Protein AF-A0A382MZ39-F1 (afdb_monomer_lite)

pLDDT: mean 79.37, std 15.55, range [36.78, 98.44]

Foldseek 3Di:
DAPPDADPVPRHGDDDDDDDDVVVVDDPDDDDDDPDPVPDDDDPPDDFDADPVRHGDDPVQAKFKKWFWFQDPVRDTDIWIWIQHPVGIDTDPVCVVGAAAVPDVVGTKIFTDDDPPDPPPGTDIDTHNDDFDWDKDKDKFFDFLQVQAPFKWKFWDCLLDPVCNVLVVVLPDDNHTFIFIWGAHNVQQKTWTQWTFDPPPHTDTDGDDIRMDHLVSLQVSQKDWDQAPPVDRVRIDIDRQFTWIATPVVRFIWGHGNQSSVVRRDRDPVRGIITIDIDTADLVRPDQKDKAQAQAFAPVLVVQQVVCVVVDDPPDDGDRRGDPLRHQQPPFCQVPPPDDPPDDRSCVRVPDRDGDPVNMFMFGDDRRDTHGPVRD

Structure (mmCIF, N/CA/C/O backbone):
data_AF-A0A382MZ39-F1
#
_entry.id   AF-A0A382MZ39-F1
#
loop_
_atom_site.group_PDB
_atom_site.id
_atom_site.type_symbol
_atom_site.label_atom_id
_atom_site.label_alt_id
_atom_site.label_comp_id
_atom_site.label_asym_id
_atom_site.label_entity_id
_atom_site.label_seq_id
_atom_site.pdbx_PDB_ins_code
_atom_site.Cartn_x
_atom_site.Cartn_y
_atom_site.Cartn_z
_atom_site.occupancy
_atom_site.B_iso_or_equiv
_atom_site.auth_seq_id
_atom_site.auth_comp_id
_atom_site.auth_asym_id
_atom_site.auth_atom_id
_atom_site.pdbx_PDB_model_num
ATOM 1 N N . ILE A 1 1 ? 29.684 44.247 -7.303 1.00 59.06 1 ILE A N 1
ATOM 2 C CA . ILE A 1 1 ? 28.601 43.656 -8.118 1.00 59.06 1 ILE A CA 1
ATOM 3 C C . ILE A 1 1 ? 27.632 44.777 -8.435 1.00 59.06 1 ILE A C 1
ATOM 5 O O . ILE A 1 1 ? 27.136 45.400 -7.502 1.00 59.06 1 ILE A O 1
ATOM 9 N N . ASP A 1 2 ? 27.461 45.084 -9.716 1.00 56.16 2 ASP A N 1
ATOM 10 C CA . ASP A 1 2 ? 26.574 46.147 -10.186 1.00 56.16 2 ASP A CA 1
ATOM 11 C C . ASP A 1 2 ? 25.287 45.515 -10.732 1.00 56.16 2 ASP A C 1
ATOM 13 O O . ASP A 1 2 ? 25.298 44.828 -11.750 1.00 56.16 2 ASP A O 1
ATOM 17 N N . PHE A 1 3 ? 24.181 45.710 -10.013 1.00 60.97 3 PHE A N 1
ATOM 18 C CA . PHE A 1 3 ? 22.858 45.206 -10.397 1.00 60.97 3 PHE A CA 1
ATOM 19 C C . PHE A 1 3 ? 22.095 46.169 -11.312 1.00 60.97 3 PHE A C 1
ATOM 21 O O . PHE A 1 3 ? 21.012 45.841 -11.789 1.00 60.97 3 PHE A O 1
ATOM 28 N N . THR A 1 4 ? 22.627 47.372 -11.527 1.00 68.12 4 THR A N 1
ATOM 29 C CA . THR A 1 4 ? 21.986 48.422 -12.322 1.00 68.12 4 THR A CA 1
ATOM 30 C C . THR A 1 4 ? 22.310 48.339 -13.811 1.00 68.12 4 THR A C 1
ATOM 32 O O . THR A 1 4 ? 21.554 48.892 -14.603 1.00 68.12 4 THR A O 1
ATOM 35 N N . ASN A 1 5 ? 23.353 47.599 -14.202 1.00 67.31 5 ASN A N 1
ATOM 36 C CA . ASN A 1 5 ? 23.655 47.264 -15.596 1.00 67.31 5 ASN A CA 1
ATOM 37 C C . ASN A 1 5 ? 23.988 45.765 -15.721 1.00 67.31 5 ASN A C 1
ATOM 39 O O . ASN A 1 5 ? 25.144 45.385 -15.530 1.00 67.31 5 ASN A O 1
ATOM 43 N N . PRO A 1 6 ? 22.998 44.896 -15.996 1.00 72.31 6 PRO A N 1
ATOM 44 C CA . PRO A 1 6 ? 23.250 43.479 -16.232 1.00 72.31 6 PRO A CA 1
ATOM 45 C C . PRO A 1 6 ? 23.987 43.254 -17.560 1.00 72.31 6 PRO A C 1
ATOM 47 O O . PRO A 1 6 ? 23.814 44.001 -18.526 1.00 72.31 6 PRO A O 1
ATOM 50 N N . ASP A 1 7 ? 24.805 42.208 -17.594 1.00 69.31 7 ASP A N 1
ATOM 51 C CA . ASP A 1 7 ? 25.518 41.738 -18.775 1.00 69.31 7 ASP A CA 1
ATOM 52 C C . ASP A 1 7 ? 24.510 41.312 -19.863 1.00 69.31 7 ASP A C 1
ATOM 54 O O . ASP A 1 7 ? 23.617 40.504 -19.587 1.00 69.31 7 ASP A O 1
ATOM 58 N N . PRO A 1 8 ? 24.609 41.847 -21.091 1.00 64.44 8 PRO A N 1
ATOM 59 C CA . PRO A 1 8 ? 23.614 41.610 -22.130 1.00 64.44 8 PRO A CA 1
ATOM 60 C C . PRO A 1 8 ? 23.645 40.196 -22.733 1.00 64.44 8 PRO A C 1
ATOM 62 O O . PRO A 1 8 ? 22.657 39.811 -23.355 1.00 64.44 8 PRO A O 1
ATOM 65 N N . GLU A 1 9 ? 24.724 39.422 -22.572 1.00 67.12 9 GLU A N 1
ATOM 66 C CA . GLU A 1 9 ? 24.800 38.037 -23.066 1.00 67.12 9 GLU A CA 1
ATOM 67 C C . GLU A 1 9 ? 24.272 37.027 -22.045 1.00 67.12 9 GLU A C 1
ATOM 69 O O . GLU A 1 9 ? 23.668 36.024 -22.422 1.00 67.12 9 GLU A O 1
ATOM 74 N N . THR A 1 10 ? 24.471 37.285 -20.751 1.00 72.38 10 THR A N 1
ATOM 75 C CA . THR A 1 10 ? 24.148 36.312 -19.688 1.00 72.38 10 THR A CA 1
ATOM 76 C C . THR A 1 10 ? 22.990 36.735 -18.785 1.00 72.38 10 THR A C 1
ATOM 78 O O . THR A 1 10 ? 22.473 35.917 -18.024 1.00 72.38 10 THR A O 1
ATOM 81 N N . GLY A 1 11 ? 22.573 38.004 -18.833 1.00 67.06 11 GLY A N 1
ATOM 82 C CA . GLY A 1 11 ? 21.539 38.574 -17.963 1.00 67.06 11 GLY A CA 1
ATOM 83 C C . GLY A 1 11 ? 21.952 38.706 -16.492 1.00 67.06 11 GLY A C 1
ATOM 84 O O . GLY A 1 11 ? 21.142 39.124 -15.662 1.00 67.06 11 GLY A O 1
ATOM 85 N N . ALA A 1 12 ? 23.194 38.356 -16.150 1.00 70.75 12 ALA A N 1
ATOM 86 C CA . ALA A 1 12 ? 23.721 38.406 -14.793 1.00 70.75 12 ALA A CA 1
ATOM 87 C C . ALA A 1 12 ? 24.293 39.799 -14.455 1.00 70.75 12 ALA A C 1
ATOM 89 O O . ALA A 1 12 ? 24.650 40.558 -15.355 1.00 70.75 12 ALA A O 1
ATOM 90 N N . PRO A 1 13 ? 24.413 40.170 -13.166 1.00 72.06 13 PRO A N 1
ATOM 91 C CA . PRO A 1 13 ? 25.074 41.410 -12.761 1.00 72.06 13 PRO A CA 1
ATOM 92 C C . PRO A 1 13 ? 26.513 41.468 -13.281 1.00 72.06 13 PRO A C 1
ATOM 94 O O . PRO A 1 13 ? 27.245 40.481 -13.175 1.00 72.06 13 PRO A O 1
ATOM 97 N N . GLN A 1 14 ? 26.945 42.625 -13.785 1.00 70.81 14 GLN A N 1
ATOM 98 C CA . GLN A 1 14 ? 28.288 42.766 -14.340 1.00 70.81 14 GLN A CA 1
ATOM 99 C C . GLN A 1 14 ? 29.348 42.490 -13.256 1.00 70.81 14 GLN A C 1
ATOM 101 O O . GLN A 1 14 ? 29.379 43.128 -12.191 1.00 70.81 14 GLN A O 1
ATOM 106 N N . LEU A 1 15 ? 30.206 41.497 -13.509 1.00 64.81 15 LEU A N 1
ATOM 107 C CA . LEU A 1 15 ? 31.281 41.102 -12.604 1.00 64.81 15 LEU A CA 1
ATOM 108 C C . LEU A 1 15 ? 32.501 41.995 -12.847 1.00 64.81 15 LEU A C 1
ATOM 110 O O . LEU A 1 15 ? 33.013 42.087 -13.959 1.00 64.81 15 LEU A O 1
ATOM 114 N N . ILE A 1 16 ? 32.978 42.648 -11.790 1.00 67.62 16 ILE A N 1
ATOM 115 C CA . ILE A 1 16 ? 34.225 43.420 -11.807 1.00 67.62 16 ILE A CA 1
ATOM 116 C C . ILE A 1 16 ? 35.344 42.557 -11.221 1.00 67.62 16 ILE A C 1
ATOM 118 O O . ILE A 1 16 ? 35.104 41.903 -10.200 1.00 67.62 16 ILE A O 1
ATOM 122 N N . PRO A 1 17 ? 36.556 42.567 -11.811 1.00 68.31 17 PRO A N 1
ATOM 123 C CA . PRO A 1 17 ? 37.702 41.874 -11.242 1.00 68.31 17 PRO A CA 1
ATOM 124 C C . PRO A 1 17 ? 37.937 42.335 -9.804 1.00 68.31 17 PRO A C 1
ATOM 126 O O . PRO A 1 17 ? 38.107 43.525 -9.538 1.00 68.31 17 PRO A O 1
ATOM 129 N N . TYR A 1 18 ? 37.922 41.383 -8.880 1.00 70.94 18 TYR A N 1
ATOM 130 C CA . TYR A 1 18 ? 38.197 41.613 -7.472 1.00 70.94 18 TYR A CA 1
ATOM 131 C C . TYR A 1 18 ? 39.559 41.011 -7.140 1.00 70.94 18 TYR A C 1
ATOM 133 O O . TYR A 1 18 ? 39.793 39.828 -7.384 1.00 70.94 18 TYR A O 1
ATOM 141 N N . THR A 1 19 ? 40.455 41.833 -6.595 1.00 76.69 19 THR A N 1
ATOM 142 C CA . THR A 1 19 ? 41.755 41.382 -6.093 1.00 76.69 19 THR A CA 1
ATOM 143 C C . THR A 1 19 ? 41.648 41.244 -4.576 1.00 76.69 19 THR A C 1
ATOM 145 O O . THR A 1 19 ? 41.519 42.272 -3.909 1.00 76.69 19 THR A O 1
ATOM 148 N N . PRO A 1 20 ? 41.688 40.019 -4.021 1.00 69.31 20 PRO A N 1
ATOM 149 C CA . PRO A 1 20 ? 41.578 39.823 -2.583 1.00 69.31 20 PRO A CA 1
ATOM 150 C C . PRO A 1 20 ? 42.774 40.431 -1.849 1.00 69.31 20 PRO A C 1
ATOM 152 O O . PRO A 1 20 ? 43.914 40.357 -2.317 1.00 69.31 20 PRO A O 1
ATOM 155 N N . THR A 1 21 ? 42.515 41.005 -0.677 1.00 76.25 21 THR A N 1
ATOM 156 C CA . THR A 1 21 ? 43.535 41.518 0.240 1.00 76.25 21 THR A CA 1
ATOM 157 C C . THR A 1 21 ? 43.527 40.728 1.547 1.00 76.25 21 THR A C 1
ATOM 159 O O . THR A 1 21 ? 42.559 40.050 1.884 1.00 76.25 21 THR A O 1
ATOM 162 N N . SER A 1 22 ? 44.611 40.809 2.322 1.00 62.16 22 SER A N 1
ATOM 163 C CA . SER A 1 22 ? 44.712 40.110 3.611 1.00 62.16 22 SER A CA 1
ATOM 164 C C . SER A 1 22 ? 43.686 40.581 4.649 1.00 62.16 22 SER A C 1
ATOM 166 O O . SER A 1 22 ? 43.412 39.857 5.602 1.00 62.16 22 SER A O 1
ATOM 168 N N . GLU A 1 23 ? 43.119 41.780 4.483 1.00 68.88 23 GLU A N 1
ATOM 169 C CA . GLU A 1 23 ? 42.064 42.308 5.360 1.00 68.88 23 GLU A CA 1
ATOM 170 C C . GLU A 1 23 ? 40.703 41.640 5.114 1.00 68.88 23 GLU A C 1
ATOM 172 O O . GLU A 1 23 ? 39.853 41.645 6.001 1.00 68.88 23 GLU A O 1
ATOM 177 N N . ASP A 1 24 ? 40.524 40.977 3.967 1.00 71.25 24 ASP A N 1
ATOM 178 C CA . ASP A 1 24 ? 39.290 40.271 3.606 1.00 71.25 24 ASP A CA 1
ATOM 179 C C . ASP A 1 24 ? 39.187 38.871 4.247 1.00 71.25 24 ASP A C 1
ATOM 181 O O . ASP A 1 24 ? 38.242 38.126 3.992 1.00 71.25 24 ASP A O 1
ATOM 185 N N . GLY A 1 25 ? 40.174 38.476 5.065 1.00 63.91 25 GLY A N 1
ATOM 186 C CA . GLY A 1 25 ? 40.245 37.145 5.681 1.00 63.91 25 GLY A CA 1
ATOM 187 C C . GLY A 1 25 ? 40.594 36.018 4.700 1.00 63.91 25 GLY A C 1
ATOM 188 O O . GLY A 1 25 ? 40.526 34.845 5.060 1.00 63.91 25 GLY A O 1
ATOM 189 N N . ILE A 1 26 ? 40.980 36.364 3.469 1.00 62.94 26 ILE A N 1
ATOM 190 C CA . ILE A 1 26 ? 41.367 35.430 2.410 1.00 62.94 26 ILE A CA 1
ATOM 191 C C . ILE A 1 26 ? 42.895 35.347 2.379 1.00 62.94 26 ILE A C 1
ATOM 193 O O . ILE A 1 26 ? 43.586 36.356 2.235 1.00 62.94 26 ILE A O 1
ATOM 197 N N . ALA A 1 27 ? 43.441 34.138 2.515 1.00 63.78 27 ALA A N 1
ATOM 198 C CA . ALA A 1 27 ? 44.879 33.920 2.414 1.00 63.78 27 ALA A CA 1
ATOM 199 C C . ALA A 1 27 ? 45.339 34.127 0.959 1.00 63.78 27 ALA A C 1
ATOM 201 O O . ALA A 1 27 ? 44.965 33.370 0.069 1.00 63.78 27 ALA A O 1
ATOM 202 N N . THR A 1 28 ? 46.146 35.162 0.714 1.00 67.56 28 THR A N 1
ATOM 203 C CA . THR A 1 28 ? 46.659 35.527 -0.624 1.00 67.56 28 THR A CA 1
ATOM 204 C C . THR A 1 28 ? 48.002 34.873 -0.969 1.00 67.56 28 THR A C 1
ATOM 206 O O . THR A 1 28 ? 48.527 35.060 -2.065 1.00 67.56 28 THR A O 1
ATOM 209 N N . THR A 1 29 ? 48.566 34.095 -0.046 1.00 63.12 29 THR A N 1
ATOM 210 C CA . THR A 1 29 ? 49.757 33.260 -0.247 1.00 63.12 29 THR A CA 1
ATOM 211 C C . THR A 1 29 ? 49.360 31.812 -0.509 1.00 63.12 29 THR A C 1
ATOM 213 O O . THR A 1 29 ? 48.421 31.324 0.117 1.00 63.12 29 THR A O 1
ATOM 216 N N . GLU A 1 30 ? 50.103 31.115 -1.373 1.00 59.16 30 GLU A N 1
ATOM 217 C CA . GLU A 1 30 ? 49.929 29.683 -1.647 1.00 59.16 30 GLU A CA 1
ATOM 218 C C . GLU A 1 30 ? 49.890 28.880 -0.334 1.00 59.16 30 GLU A C 1
ATOM 220 O O . GLU A 1 30 ? 50.861 28.851 0.425 1.00 59.16 30 GLU A O 1
ATOM 225 N N . GLN A 1 31 ? 48.739 28.270 -0.037 1.00 56.59 31 GLN A N 1
ATOM 226 C CA . GLN A 1 31 ? 48.582 27.362 1.094 1.00 56.59 31 GLN A CA 1
ATOM 227 C C . GLN A 1 31 ? 48.680 25.929 0.582 1.00 56.59 31 GLN A C 1
ATOM 229 O O . GLN A 1 31 ? 47.800 25.445 -0.127 1.00 56.59 31 GLN A O 1
ATOM 234 N N . CYS A 1 32 ? 49.759 25.242 0.945 1.00 61.09 32 CYS A N 1
ATOM 235 C CA . CYS A 1 32 ? 49.882 23.813 0.697 1.00 61.09 32 CYS A CA 1
ATOM 236 C C . CYS A 1 32 ? 48.973 23.062 1.675 1.00 61.09 32 CYS A C 1
ATOM 238 O O . CYS A 1 32 ? 49.190 23.104 2.887 1.00 61.09 32 CYS A O 1
ATOM 240 N N . PHE A 1 33 ? 47.962 22.372 1.155 1.00 60.31 33 PHE A N 1
ATOM 241 C CA . PHE A 1 33 ? 47.138 21.467 1.950 1.00 60.31 33 PHE A CA 1
ATOM 242 C C . PHE A 1 33 ? 47.942 20.218 2.317 1.00 60.31 33 PHE A C 1
ATOM 244 O O . PHE A 1 33 ? 48.697 19.688 1.499 1.00 60.31 33 PHE A O 1
ATOM 251 N N . SER A 1 34 ? 47.789 19.749 3.555 1.00 59.81 34 SER A N 1
ATOM 252 C CA . SER A 1 34 ? 48.433 18.514 3.995 1.00 59.81 34 SER A CA 1
ATOM 253 C C . SER A 1 34 ? 47.884 17.323 3.205 1.00 59.81 34 SER A C 1
ATOM 255 O O . SER A 1 34 ? 46.673 17.130 3.119 1.00 59.81 34 SER A O 1
ATOM 257 N N . LEU A 1 35 ? 48.784 16.517 2.637 1.00 54.56 35 LEU A N 1
ATOM 258 C CA . LEU A 1 35 ? 48.473 15.189 2.090 1.00 54.56 35 LEU A CA 1
ATOM 259 C C . LEU A 1 35 ? 48.725 14.083 3.129 1.00 54.56 35 LEU A C 1
ATOM 261 O O . LEU A 1 35 ? 48.670 12.897 2.797 1.00 54.56 35 LEU A O 1
ATOM 265 N N . ALA A 1 36 ? 49.065 14.449 4.370 1.00 61.47 36 ALA A N 1
ATOM 266 C CA . ALA A 1 36 ? 49.317 13.485 5.424 1.00 61.47 36 ALA A CA 1
ATOM 267 C C . ALA A 1 36 ? 48.010 12.776 5.797 1.00 61.47 36 ALA A C 1
ATOM 269 O O . ALA A 1 36 ? 46.964 13.396 5.983 1.00 61.47 36 ALA A O 1
ATOM 270 N N . ILE A 1 37 ? 48.075 11.451 5.922 1.00 54.59 37 ILE A N 1
ATOM 271 C CA . ILE A 1 37 ? 46.905 10.613 6.215 1.00 54.59 37 ILE A CA 1
ATOM 272 C C . ILE A 1 37 ? 46.243 10.959 7.560 1.00 54.59 37 ILE A C 1
ATOM 274 O O . ILE A 1 37 ? 45.056 10.713 7.743 1.00 54.59 37 ILE A O 1
ATOM 278 N N . GLU A 1 38 ? 47.011 11.529 8.487 1.00 65.31 38 GLU A N 1
ATOM 279 C CA . GLU A 1 38 ? 46.565 11.976 9.810 1.00 65.31 38 GLU A CA 1
ATOM 280 C C . GLU A 1 38 ? 45.689 13.235 9.771 1.00 65.31 38 GLU A C 1
ATOM 282 O O . GLU A 1 38 ? 44.832 13.399 10.637 1.00 65.31 38 GLU A O 1
ATOM 287 N N . ASP A 1 39 ? 45.821 14.050 8.721 1.00 54.72 39 ASP A N 1
ATOM 288 C CA . ASP A 1 39 ? 45.010 15.250 8.489 1.00 54.72 39 ASP A CA 1
ATOM 289 C C . ASP A 1 39 ? 43.816 14.978 7.551 1.00 54.72 39 ASP A C 1
ATOM 291 O O . ASP A 1 39 ? 42.978 15.852 7.313 1.00 54.72 39 ASP A O 1
ATOM 295 N N . ALA A 1 40 ? 43.714 13.757 7.012 1.00 58.22 40 ALA A N 1
ATOM 296 C CA . ALA A 1 40 ? 42.648 13.368 6.101 1.00 58.22 40 ALA A CA 1
ATOM 297 C C . ALA A 1 40 ? 41.327 13.136 6.852 1.00 58.22 40 ALA A C 1
ATOM 299 O O . ALA A 1 40 ? 41.196 12.239 7.689 1.00 58.22 40 ALA A O 1
ATOM 300 N N . GLN A 1 41 ? 40.295 13.898 6.494 1.00 46.81 41 GLN A N 1
ATOM 301 C CA . GLN A 1 41 ? 38.937 13.646 6.967 1.00 46.81 41 GLN A CA 1
ATOM 302 C C . GLN A 1 41 ? 38.317 12.481 6.186 1.00 46.81 41 GLN A C 1
ATOM 304 O O . GLN A 1 41 ? 38.207 12.511 4.961 1.00 46.81 41 GLN A O 1
ATOM 309 N N . ARG A 1 42 ? 37.884 11.435 6.899 1.00 47.72 42 ARG A N 1
ATOM 310 C CA . ARG A 1 42 ? 37.134 10.321 6.305 1.00 47.72 42 ARG A CA 1
ATOM 311 C C . ARG A 1 42 ? 35.688 10.743 6.063 1.00 47.72 42 ARG A C 1
ATOM 313 O O . ARG A 1 42 ? 34.898 10.799 7.000 1.00 47.72 42 ARG A O 1
ATOM 320 N N . SER A 1 43 ? 35.332 10.979 4.804 1.00 37.50 43 SER A N 1
ATOM 321 C CA . SER A 1 43 ? 33.932 11.023 4.379 1.00 37.50 43 SER A CA 1
ATOM 322 C C . SER A 1 43 ? 33.424 9.595 4.156 1.00 37.50 43 SER A C 1
ATOM 324 O O . SER A 1 43 ? 34.039 8.814 3.424 1.00 37.50 43 SER A O 1
ATOM 326 N N . VAL A 1 44 ? 32.319 9.226 4.808 1.00 45.38 44 VAL A N 1
ATOM 327 C CA . VAL A 1 44 ? 31.640 7.950 4.552 1.00 45.38 44 VAL A CA 1
ATOM 328 C C . VAL A 1 44 ? 30.921 8.071 3.213 1.00 45.38 44 VAL A C 1
ATOM 330 O O . VAL A 1 44 ? 29.815 8.587 3.130 1.00 45.38 44 VAL A O 1
ATOM 333 N N . HIS A 1 45 ? 31.565 7.600 2.151 1.00 36.78 45 HIS A N 1
ATOM 334 C CA . HIS A 1 45 ? 30.984 7.584 0.808 1.00 36.78 45 HIS A CA 1
ATOM 335 C C . HIS A 1 45 ? 29.963 6.433 0.644 1.00 36.78 45 HIS A C 1
ATOM 337 O O . HIS A 1 45 ? 29.078 6.526 -0.205 1.00 36.78 45 HIS A O 1
ATOM 343 N N . ARG A 1 46 ? 30.071 5.312 1.381 1.00 50.72 46 ARG A N 1
ATOM 344 C CA . ARG A 1 46 ? 29.364 4.062 1.016 1.00 50.72 46 ARG A CA 1
ATOM 345 C C . ARG A 1 46 ? 28.779 3.313 2.211 1.00 50.72 46 ARG A C 1
ATOM 347 O O . ARG A 1 46 ? 29.439 3.167 3.236 1.00 50.72 46 ARG A O 1
ATOM 354 N N . TYR A 1 47 ? 27.581 2.766 2.011 1.00 50.16 47 TYR A N 1
ATOM 355 C CA . TYR A 1 47 ? 26.953 1.767 2.875 1.00 50.16 47 TYR A CA 1
ATOM 356 C C . TYR A 1 47 ? 27.193 0.362 2.298 1.00 50.16 47 TYR A C 1
ATOM 358 O O . TYR A 1 47 ? 27.150 0.165 1.085 1.00 50.16 47 TYR A O 1
ATOM 366 N N . GLY A 1 48 ? 27.444 -0.623 3.160 1.00 57.50 48 GLY A N 1
ATOM 367 C CA . GLY A 1 48 ? 27.572 -2.036 2.798 1.00 57.50 48 GLY A CA 1
ATOM 368 C C . GLY A 1 48 ? 27.250 -2.924 3.998 1.00 57.50 48 GLY A C 1
ATOM 369 O O . GLY A 1 48 ? 27.375 -2.481 5.139 1.00 57.50 48 GLY A O 1
ATOM 370 N N . VAL A 1 49 ? 26.815 -4.162 3.753 1.00 59.84 49 VAL A N 1
ATOM 371 C CA . VAL A 1 49 ? 26.572 -5.152 4.814 1.00 59.84 49 VAL A CA 1
ATOM 372 C C . VAL A 1 49 ? 27.866 -5.924 5.071 1.00 59.84 49 VAL A C 1
ATOM 374 O O . VAL A 1 49 ? 28.498 -6.425 4.139 1.00 59.84 49 VAL A O 1
ATOM 377 N N . TYR A 1 50 ? 28.273 -6.003 6.336 1.00 70.94 50 TYR A N 1
ATOM 378 C CA . TYR A 1 50 ? 29.509 -6.651 6.769 1.00 70.94 50 TYR A CA 1
ATOM 379 C C . TYR A 1 50 ? 29.196 -7.778 7.752 1.00 70.94 50 TYR A C 1
ATOM 381 O O . TYR A 1 50 ? 28.286 -7.677 8.574 1.00 70.94 50 TYR A O 1
ATOM 389 N N . ASN A 1 51 ? 29.976 -8.849 7.674 1.00 72.56 51 ASN A N 1
ATOM 390 C CA . ASN A 1 51 ? 30.026 -9.893 8.682 1.00 72.56 51 ASN A CA 1
ATOM 391 C C . ASN A 1 51 ? 30.558 -9.329 10.008 1.00 72.56 51 ASN A C 1
ATOM 393 O O . ASN A 1 51 ? 31.274 -8.327 10.048 1.00 72.56 51 ASN A O 1
ATOM 397 N N . GLN A 1 52 ? 30.294 -10.034 11.109 1.00 70.81 52 GLN A N 1
ATOM 398 C CA . GLN A 1 52 ? 30.737 -9.631 12.451 1.00 70.81 52 GLN A CA 1
ATOM 399 C C . GLN A 1 52 ? 32.271 -9.543 12.595 1.00 70.81 52 GLN A C 1
ATOM 401 O O . GLN A 1 52 ? 32.778 -8.851 13.472 1.00 70.81 52 GLN A O 1
ATOM 406 N N . ASN A 1 53 ? 33.016 -10.212 11.710 1.00 73.12 53 ASN A N 1
ATOM 407 C CA . ASN A 1 53 ? 34.477 -10.150 11.619 1.00 73.12 53 ASN A CA 1
ATOM 408 C C . ASN A 1 53 ? 34.999 -8.958 10.782 1.00 73.12 53 ASN A C 1
ATOM 410 O O . ASN A 1 53 ? 36.196 -8.887 10.517 1.00 73.12 53 ASN A O 1
ATOM 414 N N . GLY A 1 54 ? 34.121 -8.057 10.327 1.00 60.62 54 GLY A N 1
ATOM 415 C CA . GLY A 1 54 ? 34.469 -6.883 9.521 1.00 60.62 54 GLY A CA 1
ATOM 416 C C . GLY A 1 54 ? 34.712 -7.162 8.034 1.00 60.62 54 GLY A C 1
ATOM 417 O O . GLY A 1 54 ? 34.920 -6.219 7.274 1.00 60.62 54 GLY A O 1
ATOM 418 N N . SER A 1 55 ? 34.661 -8.423 7.589 1.00 72.00 55 SER A N 1
ATOM 419 C CA . SER A 1 55 ? 34.644 -8.744 6.154 1.00 72.00 55 SER A CA 1
ATOM 420 C C . SER A 1 55 ? 33.300 -8.356 5.540 1.00 72.00 55 SER A C 1
ATOM 422 O O . SER A 1 55 ? 32.272 -8.391 6.216 1.00 72.00 55 SER A O 1
ATOM 424 N N . ARG A 1 56 ? 33.277 -7.978 4.262 1.00 64.00 56 ARG A N 1
ATOM 425 C CA . ARG A 1 56 ? 32.015 -7.713 3.559 1.00 64.00 56 ARG A CA 1
ATOM 426 C C . ARG A 1 56 ? 31.222 -9.018 3.429 1.00 64.00 56 ARG A C 1
ATOM 428 O O . ARG A 1 56 ? 31.811 -10.063 3.163 1.00 64.00 56 ARG A O 1
ATOM 435 N N . LEU A 1 57 ? 29.907 -8.962 3.637 1.00 66.38 57 LEU A N 1
ATOM 436 C CA . LEU A 1 57 ? 29.033 -10.112 3.414 1.00 66.38 57 LEU A CA 1
ATOM 437 C C . LEU A 1 57 ? 28.925 -10.366 1.903 1.00 66.38 57 LEU A C 1
ATOM 439 O O . LEU A 1 57 ? 28.426 -9.510 1.172 1.00 66.38 57 LEU A O 1
ATOM 443 N N . ASP A 1 58 ? 29.401 -11.525 1.449 1.00 66.69 58 ASP A N 1
ATOM 444 C CA . ASP A 1 58 ? 29.204 -11.992 0.078 1.00 66.69 58 ASP A CA 1
ATOM 445 C C . ASP A 1 58 ? 27.825 -12.655 -0.034 1.00 66.69 58 ASP A C 1
ATOM 447 O O . ASP A 1 58 ? 27.545 -13.655 0.627 1.00 66.69 58 ASP A O 1
ATOM 451 N N . LEU A 1 59 ? 26.942 -12.052 -0.830 1.00 60.44 59 LEU A N 1
ATOM 452 C CA . LEU A 1 59 ? 25.563 -12.506 -1.006 1.00 60.44 59 LEU A CA 1
ATOM 453 C C . LEU A 1 59 ? 25.414 -13.526 -2.148 1.00 60.44 59 LEU A C 1
ATOM 455 O O . LEU A 1 59 ? 24.311 -14.030 -2.343 1.00 60.44 59 LEU A O 1
ATOM 459 N N . GLY A 1 60 ? 26.472 -13.828 -2.917 1.00 57.97 60 GLY A N 1
ATOM 460 C CA . GLY A 1 60 ? 26.478 -14.806 -4.022 1.00 57.97 60 GLY A CA 1
ATOM 461 C C . GLY A 1 60 ? 25.594 -14.471 -5.241 1.00 57.97 60 GLY A C 1
ATOM 462 O O . GLY A 1 60 ? 25.853 -14.962 -6.336 1.00 57.97 60 GLY A O 1
ATOM 463 N N . GLN A 1 61 ? 24.564 -13.637 -5.063 1.00 60.16 61 GLN A N 1
ATOM 464 C CA . GLN A 1 61 ? 23.627 -13.084 -6.054 1.00 60.16 61 GLN A CA 1
ATOM 465 C C . GLN A 1 61 ? 23.279 -11.628 -5.678 1.00 60.16 61 GLN A C 1
ATOM 467 O O . GLN A 1 61 ? 22.122 -11.214 -5.681 1.00 60.16 61 GLN A O 1
ATOM 472 N N . GLY A 1 62 ? 24.281 -10.862 -5.236 1.00 64.12 62 GLY A N 1
ATOM 473 C CA . GLY A 1 62 ? 24.104 -9.451 -4.901 1.00 64.12 62 GLY A CA 1
ATOM 474 C C . GLY A 1 62 ? 24.029 -8.589 -6.158 1.00 64.12 62 GLY A C 1
ATOM 475 O O . GLY A 1 62 ? 24.728 -8.859 -7.135 1.00 64.12 62 GLY A O 1
ATOM 476 N N . GLY A 1 63 ? 23.212 -7.537 -6.119 1.00 77.56 63 GLY A N 1
ATOM 477 C CA . GLY A 1 63 ? 23.211 -6.546 -7.185 1.00 77.56 63 GLY A CA 1
ATOM 478 C C . GLY A 1 63 ? 24.558 -5.827 -7.300 1.00 77.56 63 GLY A C 1
ATOM 479 O O . GLY A 1 63 ? 25.268 -5.636 -6.302 1.00 77.56 63 GLY A O 1
ATOM 480 N N . PHE A 1 64 ? 24.915 -5.423 -8.513 1.00 83.56 64 PHE A N 1
ATOM 481 C CA . PHE A 1 64 ? 26.176 -4.770 -8.832 1.00 83.56 64 PHE A CA 1
ATOM 482 C C . PHE A 1 64 ? 25.965 -3.510 -9.686 1.00 83.56 64 PHE A C 1
ATOM 484 O O . PHE A 1 64 ? 25.088 -3.476 -10.551 1.00 83.56 64 PHE A O 1
ATOM 491 N N . PRO A 1 65 ? 26.769 -2.460 -9.455 1.00 87.31 65 PRO A N 1
ATOM 492 C CA . PRO A 1 65 ? 26.796 -1.288 -10.309 1.00 87.31 65 PRO A CA 1
ATOM 493 C C . PRO A 1 65 ? 27.474 -1.601 -11.645 1.00 87.31 65 PRO A C 1
ATOM 495 O O . PRO A 1 65 ? 28.364 -2.451 -11.736 1.00 87.31 65 PRO A O 1
ATOM 498 N N . MET A 1 66 ? 27.055 -0.897 -12.684 1.00 91.56 66 MET A N 1
ATOM 499 C CA . MET A 1 66 ? 27.635 -0.959 -14.019 1.00 91.56 66 MET A CA 1
ATOM 500 C C . MET A 1 66 ? 27.502 0.397 -14.712 1.00 91.56 66 MET A C 1
ATOM 502 O O . MET A 1 66 ? 26.629 1.185 -14.358 1.00 91.56 66 MET A O 1
ATOM 506 N N . SER A 1 67 ? 28.343 0.669 -15.703 1.00 92.69 67 SER A N 1
ATOM 507 C CA . SER A 1 67 ? 28.298 1.922 -16.460 1.00 92.69 67 SER A CA 1
ATOM 508 C C . SER A 1 67 ? 28.519 1.729 -17.955 1.00 92.69 67 SER A C 1
ATOM 510 O O . SER A 1 67 ? 29.127 0.748 -18.386 1.00 92.69 67 SER A O 1
ATOM 512 N N . ALA A 1 68 ? 27.980 2.649 -18.754 1.00 93.75 68 ALA A N 1
ATOM 513 C CA . ALA A 1 68 ? 28.138 2.683 -20.204 1.00 93.75 68 ALA A CA 1
ATOM 514 C C . ALA A 1 68 ? 28.329 4.124 -20.687 1.00 93.75 68 ALA A C 1
ATOM 516 O O . ALA A 1 68 ? 27.605 5.020 -20.259 1.00 93.75 68 ALA A O 1
ATOM 517 N N . GLU A 1 69 ? 29.255 4.337 -21.620 1.00 93.06 69 GLU A N 1
ATOM 518 C CA . GLU A 1 69 ? 29.382 5.606 -22.337 1.00 93.06 69 GLU A CA 1
ATOM 519 C C . GLU A 1 69 ? 28.504 5.572 -23.592 1.00 93.06 69 GLU A C 1
ATOM 521 O O . GLU A 1 69 ? 28.619 4.666 -24.422 1.00 93.06 69 GLU A O 1
ATOM 526 N N . VAL A 1 70 ? 27.609 6.550 -23.725 1.00 88.69 70 VAL A N 1
ATOM 527 C CA . VAL A 1 70 ? 26.683 6.677 -24.856 1.00 88.69 70 VAL A CA 1
ATOM 528 C C . VAL A 1 70 ? 26.744 8.096 -25.405 1.00 88.69 70 VAL A C 1
ATOM 530 O O . VAL A 1 70 ? 26.812 9.055 -24.645 1.00 88.69 70 VAL A O 1
ATOM 533 N N . THR A 1 71 ? 26.716 8.237 -26.727 1.00 85.69 71 THR A N 1
ATOM 534 C CA . THR A 1 71 ? 26.642 9.546 -27.384 1.00 85.69 71 THR A CA 1
ATOM 535 C C . THR A 1 71 ? 25.191 10.010 -27.469 1.00 85.69 71 THR A C 1
ATOM 537 O O . THR A 1 71 ? 24.339 9.262 -27.956 1.00 85.69 71 THR A O 1
ATOM 540 N N . ASP A 1 72 ? 24.907 11.221 -27.001 1.00 80.06 72 ASP A N 1
ATOM 541 C CA . ASP A 1 72 ? 23.576 11.816 -27.094 1.00 80.06 72 ASP A CA 1
ATOM 542 C C . ASP A 1 72 ? 23.268 12.391 -28.492 1.00 80.06 72 ASP A C 1
ATOM 544 O O . ASP A 1 72 ? 24.053 12.273 -29.437 1.00 80.06 72 ASP A O 1
ATOM 548 N N . GLY A 1 73 ? 22.077 12.978 -28.645 1.00 72.56 73 GLY A N 1
ATOM 549 C CA . GLY A 1 73 ? 21.626 13.562 -29.912 1.00 72.56 73 GLY A CA 1
ATOM 550 C C . GLY A 1 73 ? 22.427 14.786 -30.371 1.00 72.56 73 GLY A C 1
ATOM 551 O O . GLY A 1 73 ? 22.387 15.103 -31.561 1.00 72.56 73 GLY A O 1
ATOM 552 N N . ASP A 1 74 ? 23.168 15.429 -29.464 1.00 78.12 74 ASP A N 1
ATOM 553 C CA . ASP A 1 74 ? 24.004 16.602 -29.729 1.00 78.12 74 ASP A CA 1
ATOM 554 C C . ASP A 1 74 ? 25.472 16.218 -30.007 1.00 78.12 74 ASP A C 1
ATOM 556 O O . ASP A 1 74 ? 26.281 17.062 -30.397 1.00 78.12 74 ASP A O 1
ATOM 560 N N . GLY A 1 75 ? 25.807 14.926 -29.898 1.00 80.62 75 GLY A N 1
ATOM 561 C CA . GLY A 1 75 ? 27.143 14.392 -30.159 1.00 80.62 75 GLY A CA 1
ATOM 562 C C . GLY A 1 75 ? 28.046 14.343 -28.926 1.00 80.62 75 GLY A C 1
ATOM 563 O O . GLY A 1 75 ? 29.223 14.000 -29.060 1.00 80.62 75 GLY A O 1
ATOM 564 N N . GLU A 1 76 ? 27.519 14.647 -27.740 1.00 86.06 76 GLU A N 1
ATOM 565 C CA . GLU A 1 76 ? 28.267 14.625 -26.487 1.00 86.06 76 GLU A CA 1
ATOM 566 C C . GLU A 1 76 ? 28.270 13.225 -25.869 1.00 86.06 76 GLU A C 1
ATOM 568 O O . GLU A 1 76 ? 27.317 12.454 -25.985 1.00 86.06 76 GLU A O 1
ATOM 573 N N . THR A 1 77 ? 29.376 12.863 -25.214 1.00 89.12 77 THR A N 1
ATOM 574 C CA . THR A 1 77 ? 29.492 11.564 -24.536 1.00 89.12 77 THR A CA 1
ATOM 575 C C . THR A 1 77 ? 28.941 11.663 -23.120 1.00 89.12 77 THR A C 1
ATOM 577 O O . THR A 1 77 ? 29.458 12.409 -22.289 1.00 89.12 77 THR A O 1
ATOM 580 N N . VAL A 1 78 ? 27.918 10.865 -22.832 1.00 88.88 78 VAL A N 1
ATOM 581 C CA . VAL A 1 78 ? 27.254 10.768 -21.532 1.00 88.88 78 VAL A CA 1
ATOM 582 C C . VAL A 1 78 ? 27.602 9.430 -20.887 1.00 88.88 78 VAL A C 1
ATOM 584 O O . VAL A 1 78 ? 27.456 8.374 -21.502 1.00 88.88 78 VAL A O 1
ATOM 587 N N . ASN A 1 79 ? 28.036 9.463 -19.625 1.00 91.25 79 ASN A N 1
ATOM 588 C CA . ASN A 1 79 ? 28.256 8.254 -18.836 1.00 91.25 79 ASN A CA 1
ATOM 589 C C . ASN A 1 79 ? 26.983 7.889 -18.058 1.00 91.25 79 ASN A C 1
ATOM 591 O O . ASN A 1 79 ? 26.519 8.637 -17.194 1.00 91.25 79 ASN A O 1
ATOM 595 N N . ILE A 1 80 ? 26.412 6.732 -18.377 1.00 90.44 80 ILE A N 1
ATOM 596 C CA . ILE A 1 80 ? 25.197 6.206 -17.766 1.00 90.44 80 ILE A CA 1
ATOM 597 C C . ILE A 1 80 ? 25.597 5.239 -16.658 1.00 90.44 80 ILE A C 1
ATOM 599 O O . ILE A 1 80 ? 26.025 4.122 -16.936 1.00 90.44 80 ILE A O 1
ATOM 603 N N . HIS A 1 81 ? 25.389 5.639 -15.404 1.00 90.69 81 HIS A N 1
ATOM 604 C CA . HIS A 1 81 ? 25.498 4.735 -14.259 1.00 90.69 81 HIS A CA 1
ATOM 605 C C . HIS A 1 81 ? 24.191 3.964 -14.056 1.00 90.69 81 HIS A C 1
ATOM 607 O O . HIS A 1 81 ? 23.103 4.547 -14.022 1.00 90.69 81 HIS A O 1
ATOM 613 N N . ALA A 1 82 ? 24.315 2.653 -13.891 1.00 89.44 82 ALA A N 1
ATOM 614 C CA . ALA A 1 82 ? 23.220 1.722 -13.696 1.00 89.44 82 ALA A CA 1
ATOM 615 C C . ALA A 1 82 ? 23.513 0.760 -12.536 1.00 89.44 82 ALA A C 1
ATOM 617 O O . ALA A 1 82 ? 24.659 0.544 -12.143 1.00 89.44 82 ALA A O 1
ATOM 618 N N . TYR A 1 83 ? 22.465 0.155 -11.990 1.00 88.31 83 TYR A N 1
ATOM 619 C CA . TYR A 1 83 ? 22.551 -0.886 -10.974 1.00 88.31 83 TYR A CA 1
ATOM 620 C C . TYR A 1 83 ? 21.736 -2.091 -11.428 1.00 88.31 83 TYR A C 1
ATOM 622 O O . TYR A 1 83 ? 20.546 -1.959 -11.709 1.00 88.31 83 TYR A O 1
ATOM 630 N N . ALA A 1 84 ? 22.382 -3.249 -11.535 1.00 86.94 84 ALA A N 1
ATOM 631 C CA . ALA A 1 84 ? 21.737 -4.510 -11.870 1.00 86.94 84 ALA A CA 1
ATOM 632 C C . ALA A 1 84 ? 21.548 -5.342 -10.606 1.00 86.94 84 ALA A C 1
ATOM 634 O O . ALA A 1 84 ? 22.501 -5.543 -9.858 1.00 86.94 84 ALA A O 1
ATOM 635 N N . ASP A 1 85 ? 20.353 -5.870 -10.382 1.00 80.88 85 ASP A N 1
ATOM 636 C CA . ASP A 1 85 ? 20.069 -6.815 -9.309 1.00 80.88 85 ASP A CA 1
ATOM 637 C C . ASP A 1 85 ? 19.059 -7.886 -9.748 1.00 80.88 85 ASP A C 1
ATOM 639 O O . ASP A 1 85 ? 18.757 -8.049 -10.931 1.00 80.88 85 ASP A O 1
ATOM 643 N N . TYR A 1 86 ? 18.555 -8.655 -8.781 1.00 71.25 86 TYR A N 1
ATOM 644 C CA . TYR A 1 86 ? 17.552 -9.691 -9.018 1.00 71.25 86 TYR A CA 1
ATOM 645 C C . TYR A 1 86 ? 16.263 -9.164 -9.681 1.00 71.25 86 TYR A C 1
ATOM 647 O O . TYR A 1 86 ? 15.603 -9.903 -10.410 1.00 71.25 86 TYR A O 1
ATOM 655 N N . TRP A 1 87 ? 15.896 -7.903 -9.437 1.00 70.44 87 TRP A N 1
ATOM 656 C CA . TRP A 1 87 ? 14.665 -7.277 -9.922 1.00 70.44 87 TRP A CA 1
ATOM 657 C C . TRP A 1 87 ? 14.823 -6.581 -11.273 1.00 70.44 87 TRP A C 1
ATOM 659 O O . TRP A 1 87 ? 13.824 -6.173 -11.868 1.00 70.44 87 TRP A O 1
ATOM 669 N N . GLY A 1 88 ? 16.048 -6.486 -11.788 1.00 78.88 88 GLY A N 1
ATOM 670 C CA . GLY A 1 88 ? 16.336 -5.976 -13.118 1.00 78.88 88 GLY A CA 1
ATOM 671 C C . GLY A 1 88 ? 17.465 -4.961 -13.108 1.00 78.88 88 GLY A C 1
ATOM 672 O O . GLY A 1 88 ? 18.406 -5.051 -12.326 1.00 78.88 88 GLY A O 1
ATOM 673 N N . VAL A 1 89 ? 17.383 -4.008 -14.030 1.00 85.56 89 VAL A N 1
ATOM 674 C CA . VAL A 1 89 ? 18.383 -2.958 -14.196 1.00 85.56 89 VAL A CA 1
ATOM 675 C C . VAL A 1 89 ? 17.724 -1.613 -13.954 1.00 85.56 89 VAL A C 1
ATOM 677 O O . VAL A 1 89 ? 16.736 -1.279 -14.605 1.00 85.56 89 VAL A O 1
ATOM 680 N N . TRP A 1 90 ? 18.296 -0.836 -13.043 1.00 86.12 90 TRP A N 1
ATOM 681 C CA . TRP A 1 90 ? 17.918 0.548 -12.810 1.00 86.12 90 TRP A CA 1
ATOM 682 C C . TRP A 1 90 ? 18.978 1.494 -13.372 1.00 86.12 90 TRP A C 1
ATOM 684 O O . TRP A 1 90 ? 20.170 1.278 -13.171 1.00 86.12 90 TRP A O 1
ATOM 694 N N . PHE A 1 91 ? 18.544 2.559 -14.036 1.00 86.69 91 PHE A N 1
ATOM 695 C CA . PHE A 1 91 ? 19.351 3.719 -14.411 1.00 86.69 91 PHE A CA 1
ATOM 696 C C . PHE A 1 91 ? 18.434 4.951 -14.469 1.00 86.69 91 PHE A C 1
ATOM 698 O O . PHE A 1 91 ? 17.209 4.816 -14.447 1.00 86.69 91 PHE A O 1
ATOM 705 N N . SER A 1 92 ? 19.011 6.154 -14.517 1.00 79.25 92 SER A N 1
ATOM 706 C CA . SER A 1 92 ? 18.227 7.398 -14.554 1.00 79.25 92 SER A CA 1
ATOM 707 C C . SER A 1 92 ? 17.293 7.454 -15.767 1.00 79.25 92 SER A C 1
ATOM 709 O O . SER A 1 92 ? 17.736 7.263 -16.900 1.00 79.25 92 SER A O 1
ATOM 711 N N . GLU A 1 93 ? 16.026 7.808 -15.544 1.00 71.75 93 GLU A N 1
ATOM 712 C CA . GLU A 1 93 ? 15.018 7.967 -16.604 1.00 71.75 93 GLU A CA 1
ATOM 713 C C . GLU A 1 93 ? 15.438 8.971 -17.689 1.00 71.75 93 GLU A C 1
ATOM 715 O O . GLU A 1 93 ? 15.083 8.813 -18.854 1.00 71.75 93 GLU A O 1
ATOM 720 N N . THR A 1 94 ? 16.276 9.950 -17.337 1.00 74.50 94 THR A N 1
ATOM 721 C CA . THR A 1 94 ? 16.836 10.941 -18.270 1.00 74.50 94 THR A CA 1
ATOM 722 C C . THR A 1 94 ? 17.671 10.315 -19.385 1.00 74.50 94 THR A C 1
ATOM 724 O O . THR A 1 94 ? 17.852 10.932 -20.428 1.00 74.50 94 THR A O 1
ATOM 727 N N . HIS A 1 95 ? 18.181 9.098 -19.179 1.00 81.44 95 HIS A N 1
ATOM 728 C CA . HIS A 1 95 ? 18.977 8.365 -20.160 1.00 81.44 95 HIS A CA 1
ATOM 729 C C . HIS A 1 95 ? 18.173 7.277 -20.889 1.00 81.44 95 HIS A C 1
ATOM 731 O O . HIS A 1 95 ? 18.733 6.569 -21.722 1.00 81.44 95 HIS A O 1
ATOM 737 N N . ALA A 1 96 ? 16.871 7.126 -20.614 1.00 77.44 96 ALA A N 1
ATOM 738 C CA . ALA A 1 96 ? 16.046 6.055 -21.184 1.00 77.44 96 ALA A CA 1
ATOM 739 C C . ALA A 1 96 ? 15.978 6.068 -22.713 1.00 77.44 96 ALA A C 1
ATOM 741 O O . ALA A 1 96 ? 15.931 5.005 -23.318 1.00 77.44 96 ALA A O 1
ATOM 742 N N . SER A 1 97 ? 16.038 7.242 -23.343 1.00 77.31 97 SER A N 1
ATOM 743 C CA . SER A 1 97 ? 16.094 7.371 -24.805 1.00 77.31 97 SER A CA 1
ATOM 744 C C . SER A 1 97 ? 17.469 7.058 -25.409 1.00 77.31 97 SER A C 1
ATOM 746 O O . SER A 1 97 ? 17.565 6.854 -26.617 1.00 77.31 97 SER A O 1
ATOM 748 N N . LEU A 1 98 ? 18.529 7.042 -24.594 1.00 83.69 98 LEU A N 1
ATOM 749 C CA . LEU A 1 98 ? 19.909 6.794 -25.024 1.00 83.69 98 LEU A CA 1
ATOM 750 C C . LEU A 1 98 ? 20.294 5.315 -24.902 1.00 83.69 98 LEU A C 1
ATOM 752 O O . LEU A 1 98 ? 21.129 4.825 -25.662 1.00 83.69 98 LEU A O 1
ATOM 756 N N . VAL A 1 99 ? 19.694 4.597 -23.950 1.00 86.56 99 VAL A N 1
ATOM 757 C CA . VAL A 1 99 ? 19.976 3.178 -23.717 1.00 86.56 99 VAL A CA 1
ATOM 758 C C . VAL A 1 99 ? 19.286 2.316 -24.773 1.00 86.56 99 VAL A C 1
ATOM 760 O O . VAL A 1 99 ? 18.064 2.243 -24.840 1.00 86.56 99 VAL A O 1
ATOM 763 N N . LYS A 1 100 ? 20.099 1.620 -25.564 1.00 86.62 100 LYS A N 1
ATOM 764 C CA . LYS A 1 100 ? 19.694 0.691 -26.618 1.00 86.62 100 LYS A CA 1
ATOM 765 C C . LYS A 1 100 ? 19.701 -0.747 -26.104 1.00 86.62 100 LYS A C 1
ATOM 767 O O . LYS A 1 100 ? 20.682 -1.191 -25.502 1.00 86.62 100 LYS A O 1
ATOM 772 N N . LEU A 1 101 ? 18.612 -1.470 -26.335 1.00 85.81 101 LEU A N 1
ATOM 773 C CA . LEU A 1 101 ? 18.417 -2.859 -25.912 1.00 85.81 101 LEU A CA 1
ATOM 774 C C . LEU A 1 101 ? 19.093 -3.828 -26.899 1.00 85.81 101 LEU A C 1
ATOM 776 O O . LEU A 1 101 ? 19.533 -3.425 -27.968 1.00 85.81 101 LEU A O 1
ATOM 780 N N . VAL A 1 102 ? 19.154 -5.127 -26.581 1.00 78.50 102 VAL A N 1
ATOM 781 C CA . VAL A 1 102 ? 19.749 -6.158 -27.470 1.00 78.50 102 VAL A CA 1
ATOM 782 C C . VAL A 1 102 ? 19.114 -6.202 -28.872 1.00 78.50 102 VAL A C 1
ATOM 784 O O . VAL A 1 102 ? 19.762 -6.645 -29.814 1.00 78.50 102 VAL A O 1
ATOM 787 N N . GLY A 1 103 ? 17.864 -5.756 -29.024 1.00 71.69 103 GLY A N 1
ATOM 788 C CA . GLY A 1 103 ? 17.189 -5.662 -30.325 1.00 71.69 103 GLY A CA 1
ATOM 789 C C . GLY A 1 103 ? 17.555 -4.429 -31.161 1.00 71.69 103 GLY A C 1
ATOM 790 O O . GLY A 1 103 ? 17.185 -4.371 -32.332 1.00 71.69 103 GLY A O 1
ATOM 791 N N . ASP A 1 104 ? 18.263 -3.459 -30.581 1.00 78.19 104 ASP A N 1
ATOM 792 C CA . ASP A 1 104 ? 18.696 -2.233 -31.245 1.00 78.19 104 ASP A CA 1
ATOM 793 C C . ASP A 1 104 ? 20.130 -2.387 -31.769 1.00 78.19 104 ASP A C 1
ATOM 795 O O . ASP A 1 104 ? 20.984 -2.983 -31.116 1.00 78.19 104 ASP A O 1
ATOM 799 N N . GLU A 1 105 ? 20.431 -1.803 -32.931 1.00 77.44 105 GLU A N 1
ATOM 800 C CA . GLU A 1 105 ? 21.764 -1.889 -33.540 1.00 77.44 105 GLU A CA 1
ATOM 801 C C . GLU A 1 105 ? 22.475 -0.516 -33.559 1.00 77.44 105 GLU A C 1
ATOM 803 O O . GLU A 1 105 ? 21.997 0.414 -34.223 1.00 77.44 105 GLU A O 1
ATOM 808 N N . PRO A 1 106 ? 23.623 -0.343 -32.863 1.00 82.44 106 PRO A N 1
ATOM 809 C CA . PRO A 1 106 ? 24.209 -1.255 -31.871 1.00 82.44 106 PRO A CA 1
ATOM 810 C C . PRO A 1 106 ? 23.535 -1.127 -30.491 1.00 82.44 106 PRO A C 1
ATOM 812 O O . PRO A 1 106 ? 23.175 -0.021 -30.083 1.00 82.44 106 PRO A O 1
ATOM 815 N N . ALA A 1 107 ? 23.442 -2.231 -29.748 1.00 88.50 107 ALA A N 1
ATOM 816 C CA . ALA A 1 107 ? 22.969 -2.243 -28.363 1.00 88.50 107 ALA A CA 1
ATOM 817 C C . ALA A 1 107 ? 23.949 -1.520 -27.418 1.00 88.50 107 ALA A C 1
ATOM 819 O O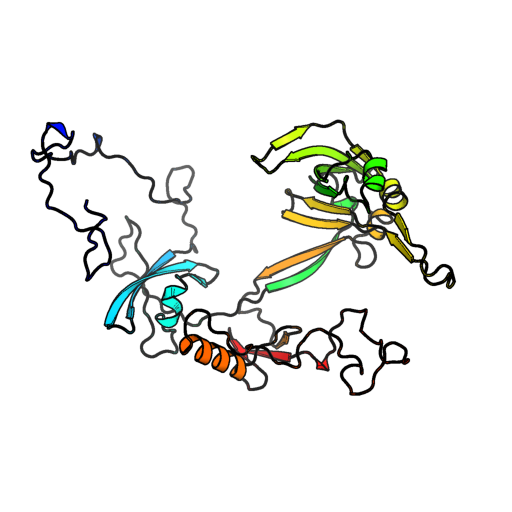 . ALA A 1 107 ? 25.164 -1.525 -27.640 1.00 88.50 107 ALA A O 1
ATOM 820 N N . THR A 1 108 ? 23.445 -0.942 -26.325 1.00 91.56 108 THR A N 1
ATOM 821 C CA . THR A 1 108 ? 24.288 -0.322 -25.293 1.00 91.56 108 THR A CA 1
ATOM 822 C C . THR A 1 108 ? 24.968 -1.401 -24.453 1.00 91.56 108 THR A C 1
ATOM 824 O O . THR A 1 108 ? 24.305 -2.249 -23.851 1.00 91.56 108 THR A O 1
ATOM 827 N N . VAL A 1 109 ? 26.300 -1.353 -24.389 1.00 93.94 109 VAL A N 1
ATOM 828 C CA . VAL A 1 109 ? 27.125 -2.292 -23.620 1.00 93.94 109 VAL A CA 1
ATOM 829 C C . VAL A 1 109 ? 27.530 -1.651 -22.296 1.00 93.94 109 VAL A C 1
ATOM 831 O O . VAL A 1 109 ? 28.294 -0.689 -22.273 1.00 93.94 109 VAL A O 1
ATOM 834 N N . PHE A 1 110 ? 27.037 -2.208 -21.194 1.00 93.69 110 PHE A N 1
ATOM 835 C CA . PHE A 1 110 ? 27.411 -1.826 -19.838 1.00 93.69 110 PHE A CA 1
ATOM 836 C C . PHE A 1 110 ? 28.597 -2.649 -19.355 1.00 93.69 110 PHE A C 1
ATOM 838 O O . PHE A 1 110 ? 28.662 -3.856 -19.574 1.00 93.69 110 PHE A O 1
ATOM 845 N N . THR A 1 111 ? 29.509 -2.010 -18.640 1.00 92.50 111 THR A N 1
ATOM 846 C CA . THR A 1 111 ? 30.645 -2.654 -17.985 1.00 92.50 111 THR A CA 1
ATOM 847 C C . THR A 1 111 ? 30.391 -2.679 -16.485 1.00 92.50 111 THR A C 1
ATOM 849 O O . THR A 1 111 ? 30.059 -1.645 -15.907 1.00 92.50 111 THR A O 1
ATOM 852 N N . LYS A 1 112 ? 30.511 -3.845 -15.837 1.00 88.12 112 LYS A N 1
ATOM 853 C CA . LYS A 1 112 ? 30.379 -3.939 -14.374 1.00 88.12 112 LYS A CA 1
ATOM 854 C C . LYS A 1 112 ? 31.449 -3.085 -13.705 1.00 88.12 112 LYS A C 1
ATOM 856 O O . LYS A 1 112 ? 32.637 -3.286 -13.937 1.00 88.12 112 LYS A O 1
ATOM 861 N N . GLU A 1 113 ? 31.028 -2.193 -12.818 1.00 83.38 113 GLU A N 1
ATOM 862 C CA . GLU A 1 113 ? 31.960 -1.379 -12.053 1.00 83.38 113 GLU A CA 1
ATOM 863 C C . GLU A 1 113 ? 32.675 -2.244 -11.011 1.00 83.38 113 GLU A C 1
ATOM 865 O O . GLU A 1 113 ? 32.053 -2.996 -10.254 1.00 83.38 113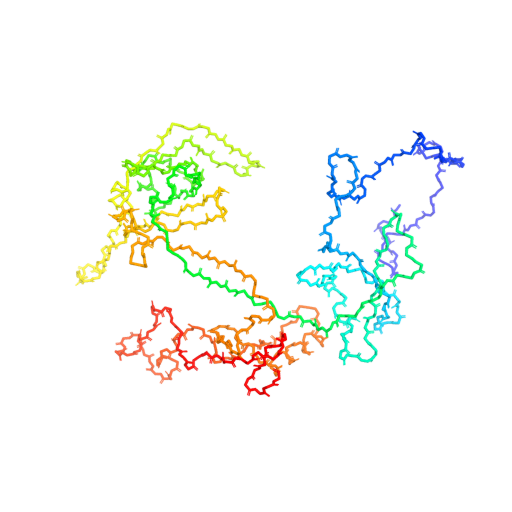 GLU A O 1
ATOM 870 N N . HIS A 1 114 ? 34.002 -2.127 -10.972 1.00 71.12 114 HIS A N 1
ATOM 871 C CA . HIS A 1 114 ? 34.826 -2.818 -9.989 1.00 71.12 114 HIS A CA 1
ATOM 872 C C . HIS A 1 114 ? 34.760 -2.148 -8.624 1.00 71.12 114 HIS A C 1
ATOM 874 O O . HIS A 1 114 ? 34.816 -0.921 -8.484 1.00 71.12 114 HIS A O 1
ATOM 880 N N . PHE A 1 115 ? 34.768 -2.980 -7.590 1.00 64.62 115 PHE A N 1
ATOM 881 C CA . PHE A 1 115 ? 35.049 -2.527 -6.238 1.00 64.62 115 PHE A CA 1
ATOM 882 C C . PHE A 1 115 ? 36.554 -2.607 -5.946 1.00 64.62 115 PHE A C 1
ATOM 884 O O . PHE A 1 115 ? 37.270 -3.462 -6.465 1.00 64.62 115 PHE A O 1
ATOM 891 N N . GLY A 1 116 ? 37.061 -1.706 -5.099 1.00 50.09 116 GLY A N 1
ATOM 892 C CA . GLY A 1 116 ? 38.469 -1.733 -4.695 1.00 50.09 116 GLY A CA 1
ATOM 893 C C . GLY A 1 116 ? 38.835 -3.077 -4.054 1.00 50.09 116 GLY A C 1
ATOM 894 O O . GLY A 1 116 ? 38.237 -3.448 -3.045 1.00 50.09 116 GLY A O 1
ATOM 895 N N . GLY A 1 117 ? 39.808 -3.782 -4.644 1.00 56.88 117 GLY A N 1
ATOM 896 C CA . GLY A 1 117 ? 40.247 -5.121 -4.228 1.00 56.88 117 GLY A CA 1
ATOM 897 C C . GLY A 1 117 ? 39.804 -6.273 -5.143 1.00 56.88 117 GLY A C 1
ATOM 898 O O . GLY A 1 117 ? 40.204 -7.405 -4.890 1.00 56.88 117 GLY A O 1
ATOM 899 N N . GLU A 1 118 ? 39.015 -6.014 -6.192 1.00 64.25 118 GLU A N 1
ATOM 900 C CA . GLU A 1 118 ? 38.695 -7.006 -7.230 1.00 64.25 118 GLU A CA 1
ATOM 901 C C . GLU A 1 118 ? 39.823 -7.064 -8.283 1.00 64.25 118 GLU A C 1
ATOM 903 O O . GLU A 1 118 ? 40.092 -6.075 -8.967 1.00 64.25 118 GLU A O 1
ATOM 908 N N . GLU A 1 119 ? 40.496 -8.218 -8.400 1.00 59.09 119 GLU A N 1
ATOM 909 C CA . GLU A 1 119 ? 41.624 -8.463 -9.325 1.00 59.09 119 GLU A CA 1
ATOM 910 C C . GLU A 1 119 ? 41.196 -9.041 -10.692 1.00 59.09 119 GLU A C 1
ATOM 912 O O . GLU A 1 119 ? 42.023 -9.606 -11.413 1.00 59.09 119 GLU A O 1
ATOM 917 N N . ASP A 1 120 ? 39.919 -8.933 -11.076 1.00 58.81 120 ASP A N 1
ATOM 918 C CA . ASP A 1 120 ? 39.486 -9.452 -12.378 1.00 58.81 120 ASP A CA 1
ATOM 919 C C . ASP A 1 120 ? 40.214 -8.706 -13.515 1.00 58.81 120 ASP A C 1
ATOM 921 O O . ASP A 1 120 ? 40.148 -7.483 -13.644 1.00 58.81 120 ASP A O 1
ATOM 925 N N . VAL A 1 121 ? 40.935 -9.457 -14.355 1.00 61.69 121 VAL A N 1
ATOM 926 C CA . VAL A 1 121 ? 41.782 -8.911 -15.436 1.00 61.69 121 VAL A CA 1
ATOM 927 C C . VAL A 1 121 ? 40.936 -8.303 -16.570 1.00 61.69 121 VAL A C 1
ATOM 929 O O . VAL A 1 121 ? 41.438 -7.505 -17.360 1.00 61.69 121 VAL A O 1
ATOM 932 N N . VAL A 1 122 ? 39.646 -8.658 -16.648 1.00 75.00 122 VAL A N 1
ATOM 933 C CA . VAL A 1 122 ? 38.669 -8.130 -17.613 1.00 75.00 122 VAL A CA 1
ATOM 934 C C . VAL A 1 122 ? 37.316 -7.975 -16.919 1.00 75.00 122 VAL A C 1
ATOM 936 O O . VAL A 1 122 ? 36.765 -8.957 -16.425 1.00 75.00 122 VAL A O 1
ATOM 939 N N . GLN A 1 123 ? 36.770 -6.757 -16.913 1.00 77.94 123 GLN A N 1
ATOM 940 C CA . GLN A 1 123 ? 35.450 -6.495 -16.336 1.00 77.94 123 GLN A CA 1
ATOM 941 C C . GLN A 1 123 ? 34.369 -7.158 -17.205 1.00 77.94 123 GLN A C 1
ATOM 943 O O . GLN A 1 123 ? 34.385 -6.981 -18.429 1.00 77.94 123 GLN A O 1
ATOM 948 N N . PRO A 1 124 ? 33.425 -7.918 -16.624 1.00 85.88 124 PRO A N 1
ATOM 949 C CA . PRO A 1 124 ? 32.339 -8.494 -17.398 1.00 85.88 124 PRO A CA 1
ATOM 950 C C . PRO A 1 124 ? 31.441 -7.384 -17.953 1.00 85.88 124 PRO A C 1
ATOM 952 O O . PRO A 1 124 ? 31.163 -6.388 -17.277 1.00 85.88 124 PRO A O 1
ATOM 955 N N . THR A 1 125 ? 30.976 -7.582 -19.183 1.00 91.12 125 THR A N 1
ATOM 956 C CA . THR A 1 125 ? 30.059 -6.672 -19.867 1.00 91.12 125 THR A CA 1
ATOM 957 C C . THR A 1 125 ? 28.674 -7.288 -20.004 1.00 91.12 125 THR A C 1
ATOM 959 O O . THR A 1 125 ? 28.515 -8.508 -20.074 1.00 91.12 125 THR A O 1
ATOM 962 N N . TYR A 1 126 ? 27.666 -6.424 -20.020 1.00 90.19 126 TYR A N 1
ATOM 963 C CA . TYR A 1 126 ? 26.257 -6.781 -20.025 1.00 90.19 126 TYR A CA 1
ATOM 964 C C . TYR A 1 126 ? 25.506 -5.896 -21.013 1.00 90.19 126 TYR A C 1
ATOM 966 O O . TYR A 1 126 ? 25.802 -4.714 -21.169 1.00 90.19 126 TYR A O 1
ATOM 974 N N . THR A 1 127 ? 24.499 -6.464 -21.657 1.00 90.38 127 THR A N 1
ATOM 975 C CA . THR A 1 127 ? 23.534 -5.737 -22.482 1.00 90.38 127 THR A CA 1
ATOM 976 C C . THR A 1 127 ? 22.150 -5.942 -21.889 1.00 90.38 127 THR A C 1
ATOM 978 O O . THR A 1 127 ? 21.833 -7.012 -21.359 1.00 90.38 127 THR A O 1
ATOM 981 N N . ILE A 1 128 ? 21.312 -4.908 -21.941 1.00 85.88 128 ILE A N 1
ATOM 982 C CA . ILE A 1 128 ? 19.940 -5.021 -21.447 1.00 85.88 128 ILE A CA 1
ATOM 983 C C . ILE A 1 128 ? 19.125 -5.744 -22.516 1.00 85.88 128 ILE A C 1
ATOM 985 O O . ILE A 1 128 ? 18.912 -5.225 -23.610 1.00 85.88 128 ILE A O 1
ATOM 989 N N . ALA A 1 129 ? 18.689 -6.966 -22.207 1.00 76.94 129 ALA A N 1
ATOM 990 C CA . ALA A 1 129 ? 17.975 -7.809 -23.161 1.00 76.94 129 ALA A CA 1
ATOM 991 C C . ALA A 1 129 ? 16.660 -7.171 -23.629 1.00 76.94 129 ALA A C 1
ATOM 993 O O . ALA A 1 129 ? 16.382 -7.158 -24.824 1.00 76.94 129 ALA A O 1
ATOM 994 N N . GLN A 1 130 ? 15.872 -6.633 -22.694 1.00 68.62 130 GLN A N 1
ATOM 995 C CA . GLN A 1 130 ? 14.643 -5.897 -22.982 1.00 68.62 130 GLN A CA 1
ATOM 996 C C . GLN A 1 130 ? 14.213 -5.033 -21.783 1.00 68.62 130 GLN A C 1
ATOM 998 O O . GLN A 1 130 ? 14.582 -5.328 -20.643 1.00 68.62 130 GLN A O 1
ATOM 1003 N N . GLY A 1 131 ? 13.434 -3.978 -22.039 1.00 67.31 131 GLY A N 1
ATOM 1004 C CA . GLY A 1 131 ? 12.689 -3.253 -21.007 1.00 67.31 131 GLY A CA 1
ATOM 1005 C C . GLY A 1 131 ? 11.435 -4.041 -20.623 1.00 67.31 131 GLY A C 1
ATOM 1006 O O . GLY A 1 131 ? 10.724 -4.526 -21.500 1.00 67.31 131 GLY A O 1
ATOM 1007 N N . ASN A 1 132 ? 11.182 -4.211 -19.325 1.00 62.78 132 ASN A N 1
ATOM 1008 C CA . ASN A 1 132 ? 10.181 -5.167 -18.841 1.00 62.78 132 ASN A CA 1
ATOM 1009 C C . ASN A 1 132 ? 8.908 -4.487 -18.340 1.00 62.78 132 ASN A C 1
ATOM 1011 O O . ASN A 1 132 ? 8.963 -3.476 -17.640 1.00 62.78 132 ASN A O 1
ATOM 1015 N N . ALA A 1 133 ? 7.767 -5.127 -18.598 1.00 63.53 133 ALA A N 1
ATOM 1016 C CA . ALA A 1 133 ? 6.563 -4.917 -17.809 1.00 63.53 133 ALA A CA 1
ATOM 1017 C C . ALA A 1 133 ? 6.714 -5.627 -16.453 1.00 63.53 133 ALA A C 1
ATOM 1019 O O . ALA A 1 133 ? 7.124 -6.788 -16.384 1.00 63.53 133 ALA A O 1
ATOM 1020 N N . LYS A 1 134 ? 6.359 -4.942 -15.362 1.00 73.12 134 LYS A N 1
ATOM 1021 C CA . LYS A 1 134 ? 6.218 -5.566 -14.043 1.00 73.12 134 LYS A CA 1
ATOM 1022 C C . LYS A 1 134 ? 4.784 -6.062 -13.894 1.00 73.12 134 LYS A C 1
ATOM 1024 O O . LYS A 1 134 ? 3.855 -5.262 -13.936 1.00 73.12 134 LYS A O 1
ATOM 1029 N N . ILE A 1 135 ? 4.607 -7.366 -13.684 1.00 77.62 135 ILE A N 1
ATOM 1030 C CA . ILE A 1 135 ? 3.310 -7.929 -13.300 1.00 77.62 135 ILE A CA 1
ATOM 1031 C C . ILE A 1 135 ? 3.296 -8.100 -11.784 1.00 77.62 135 ILE A C 1
ATOM 1033 O O . ILE A 1 135 ? 4.112 -8.830 -11.223 1.00 77.62 135 ILE A O 1
ATOM 1037 N N . GLU A 1 136 ? 2.352 -7.440 -11.119 1.00 83.62 136 GLU A N 1
ATOM 1038 C CA . GLU A 1 136 ? 2.050 -7.677 -9.710 1.00 83.62 136 GLU A CA 1
ATOM 1039 C C . GLU A 1 136 ? 0.797 -8.540 -9.596 1.00 83.62 136 GLU A C 1
ATOM 1041 O O . GLU A 1 136 ? -0.250 -8.242 -10.173 1.00 83.62 136 GLU A O 1
ATOM 1046 N N . LYS A 1 137 ? 0.901 -9.628 -8.838 1.00 85.31 137 LYS A N 1
ATOM 1047 C CA . LYS A 1 137 ? -0.235 -10.469 -8.494 1.00 85.31 137 LYS A CA 1
ATOM 1048 C C . LYS A 1 137 ? -0.747 -10.069 -7.122 1.00 85.31 137 LYS A C 1
ATOM 1050 O O . LYS A 1 137 ? -0.030 -10.150 -6.127 1.00 85.31 137 LYS A O 1
ATOM 1055 N N . VAL A 1 138 ? -2.020 -9.691 -7.083 1.00 87.00 138 VAL A N 1
ATOM 1056 C CA . VAL A 1 138 ? -2.754 -9.416 -5.848 1.00 87.00 138 VAL A CA 1
ATOM 1057 C C . VAL A 1 138 ? -3.611 -10.630 -5.513 1.00 87.00 138 VAL A C 1
ATOM 1059 O O . VAL A 1 138 ? -4.550 -10.962 -6.236 1.00 87.00 138 VAL A O 1
ATOM 1062 N N . THR A 1 139 ? -3.301 -11.304 -4.409 1.00 86.88 139 THR A N 1
ATOM 1063 C CA . THR A 1 139 ? -4.107 -12.418 -3.897 1.00 86.88 139 THR A CA 1
ATOM 1064 C C . THR A 1 139 ? -4.909 -11.953 -2.692 1.00 86.88 139 THR A C 1
ATOM 1066 O O . THR A 1 139 ? -4.348 -11.414 -1.738 1.00 86.88 139 THR A O 1
ATOM 1069 N N . LYS A 1 140 ? -6.222 -12.195 -2.714 1.00 87.06 140 LYS A N 1
ATOM 1070 C CA . LYS A 1 140 ? -7.082 -12.002 -1.544 1.00 87.06 140 LYS A CA 1
ATOM 1071 C C . LYS A 1 140 ? -6.994 -13.228 -0.650 1.00 87.06 140 LYS A C 1
ATOM 1073 O O . LYS A 1 140 ? -7.264 -14.344 -1.087 1.00 87.06 140 LYS A O 1
ATOM 1078 N N . THR A 1 141 ? -6.638 -12.996 0.599 1.00 88.56 141 THR A N 1
ATOM 1079 C CA . THR A 1 141 ? -6.700 -13.978 1.680 1.00 88.56 141 THR A CA 1
ATOM 1080 C C . THR A 1 141 ? -7.669 -13.485 2.742 1.00 88.56 141 THR A C 1
ATOM 1082 O O . THR A 1 141 ? -8.021 -12.304 2.762 1.00 88.56 141 THR A O 1
ATOM 1085 N N . PHE A 1 142 ? -8.136 -14.397 3.586 1.00 92.62 142 PHE A N 1
ATOM 1086 C CA . PHE A 1 142 ? -9.078 -14.096 4.652 1.00 92.62 142 PHE A CA 1
ATOM 1087 C C . PHE A 1 142 ? -8.479 -14.583 5.963 1.00 92.62 142 PHE A C 1
ATOM 1089 O O . PHE A 1 142 ? -7.972 -15.703 6.021 1.00 92.62 142 PHE A O 1
ATOM 1096 N N . VAL A 1 143 ? -8.505 -13.725 6.977 1.00 93.31 143 VAL A N 1
ATOM 1097 C CA . VAL A 1 143 ? -8.011 -14.031 8.325 1.00 93.31 143 VAL A CA 1
ATOM 1098 C C . VAL A 1 143 ? -9.139 -13.848 9.329 1.00 93.31 143 VAL A C 1
ATOM 1100 O O . VAL A 1 143 ? -9.990 -12.967 9.163 1.00 93.31 143 VAL A O 1
ATOM 1103 N N . ALA A 1 144 ? -9.183 -14.690 10.357 1.00 97.38 144 ALA A N 1
ATOM 1104 C CA . ALA A 1 144 ? -10.132 -14.504 11.451 1.00 97.38 144 ALA A CA 1
ATOM 1105 C C . ALA A 1 144 ? -9.717 -13.288 12.296 1.00 97.38 144 ALA A C 1
ATOM 1107 O O . ALA A 1 144 ? -8.528 -13.031 12.468 1.00 97.38 144 ALA A O 1
ATOM 1108 N N . LEU A 1 145 ? -10.670 -12.563 12.891 1.00 97.81 145 LEU A N 1
ATOM 1109 C CA . LEU A 1 145 ? -10.341 -11.447 13.792 1.00 97.81 145 LEU A CA 1
ATOM 1110 C C . LEU A 1 145 ? -9.471 -11.900 14.979 1.00 97.81 145 LEU A C 1
ATOM 1112 O O . LEU A 1 145 ? -8.574 -11.181 15.406 1.00 97.81 145 LEU A O 1
ATOM 1116 N N . ASN A 1 146 ? -9.681 -13.116 15.479 1.00 98.06 146 ASN A N 1
ATOM 1117 C CA . ASN A 1 146 ? -8.881 -13.685 16.561 1.00 98.06 146 ASN A CA 1
ATOM 1118 C C . ASN A 1 146 ? -7.423 -13.975 16.179 1.00 98.06 146 ASN A C 1
ATOM 1120 O O . ASN A 1 146 ? -6.614 -14.176 17.076 1.00 98.06 146 ASN A O 1
ATOM 1124 N N . GLU A 1 147 ? -7.061 -13.964 14.894 1.00 95.31 147 GLU A N 1
ATOM 1125 C CA . GLU A 1 147 ? -5.653 -14.039 14.475 1.00 95.31 147 GLU A CA 1
ATOM 1126 C C . GLU A 1 147 ? -4.912 -12.710 14.679 1.00 95.31 147 GLU A C 1
ATOM 1128 O O . GLU A 1 147 ? -3.688 -12.673 14.596 1.00 95.31 147 GLU A O 1
ATOM 1133 N N . LEU A 1 148 ? -5.636 -11.629 14.988 1.00 95.12 148 LEU A N 1
ATOM 1134 C CA . LEU A 1 148 ? -5.064 -10.325 15.318 1.00 95.12 148 LEU A CA 1
ATOM 1135 C C . LEU A 1 148 ? -4.756 -10.156 16.818 1.00 95.12 148 LEU A C 1
ATOM 1137 O O . LEU A 1 148 ? -4.411 -9.056 17.250 1.00 95.12 148 LEU A O 1
ATOM 1141 N N . ASP A 1 149 ? -4.909 -11.218 17.618 1.00 97.00 149 ASP A N 1
ATOM 1142 C CA . ASP A 1 149 ? -4.701 -11.200 19.070 1.00 97.00 149 ASP A CA 1
ATOM 1143 C C . ASP A 1 149 ? -3.302 -10.698 19.445 1.00 97.00 149 ASP A C 1
ATOM 1145 O O . ASP A 1 149 ? -2.288 -11.226 18.989 1.00 97.00 149 ASP A O 1
ATOM 1149 N N . GLY A 1 150 ? -3.253 -9.668 20.287 1.00 89.94 150 GLY A N 1
ATOM 1150 C CA . GLY A 1 150 ? -2.012 -9.107 20.816 1.00 89.94 150 GLY A CA 1
ATOM 1151 C C . GLY A 1 150 ? -1.150 -8.335 19.814 1.00 89.94 150 GLY A C 1
ATOM 1152 O O . GLY A 1 150 ? -0.142 -7.769 20.235 1.00 89.94 150 GLY A O 1
ATOM 1153 N N . LEU A 1 151 ? -1.531 -8.264 18.534 1.00 92.94 151 LEU A N 1
ATOM 1154 C CA . LEU A 1 151 ? -0.842 -7.409 17.571 1.00 92.94 151 LEU A CA 1
ATOM 1155 C C . LEU A 1 151 ? -1.012 -5.937 17.956 1.00 92.94 151 LEU A C 1
ATOM 1157 O O . LEU A 1 151 ? -2.081 -5.500 18.396 1.00 92.94 151 LEU A O 1
ATOM 1161 N N . THR A 1 152 ? 0.040 -5.164 17.722 1.00 93.44 152 THR A N 1
ATOM 1162 C CA . THR A 1 152 ? 0.014 -3.709 17.785 1.00 93.44 152 THR A CA 1
ATOM 1163 C C . THR A 1 152 ? -0.879 -3.189 16.667 1.00 93.44 152 THR A C 1
ATOM 1165 O O . THR A 1 152 ? -0.706 -3.565 15.506 1.00 93.44 152 THR A O 1
ATOM 1168 N N . MET A 1 153 ? -1.821 -2.317 17.016 1.00 96.38 153 MET A N 1
ATOM 1169 C CA . MET A 1 153 ? -2.823 -1.754 16.116 1.00 96.38 153 MET A CA 1
ATOM 1170 C C . MET A 1 153 ? -2.852 -0.236 16.241 1.00 96.38 153 MET A C 1
ATOM 1172 O O . MET A 1 153 ? -3.223 0.289 17.288 1.00 96.38 153 MET A O 1
ATOM 1176 N N . GLY A 1 154 ? -2.483 0.455 15.167 1.00 95.62 154 GLY A N 1
ATOM 1177 C CA . GLY A 1 154 ? -2.688 1.882 14.955 1.00 95.62 154 GLY A CA 1
ATOM 1178 C C . GLY A 1 154 ? -4.035 2.138 14.281 1.00 95.62 154 GLY A C 1
ATOM 1179 O O . GLY A 1 154 ? -4.364 1.504 13.281 1.00 95.62 154 GLY A O 1
ATOM 1180 N N . MET A 1 155 ? -4.832 3.054 14.821 1.00 96.44 155 MET A N 1
ATOM 1181 C CA . MET A 1 155 ? -6.123 3.452 14.266 1.00 96.44 155 MET A CA 1
ATOM 1182 C C . MET A 1 155 ? -6.218 4.973 14.216 1.00 96.44 155 MET A C 1
ATOM 1184 O O . MET A 1 155 ? -6.098 5.647 15.242 1.00 96.44 155 MET A O 1
ATOM 1188 N N . TYR A 1 156 ? -6.521 5.508 13.034 1.00 95.94 156 TYR A N 1
ATOM 1189 C CA . TYR A 1 156 ? -6.919 6.902 12.895 1.00 95.94 156 TYR A CA 1
ATOM 1190 C C . TYR A 1 156 ? -8.374 7.085 13.334 1.00 95.94 156 TYR A C 1
ATOM 1192 O O . TYR A 1 156 ? -9.287 6.436 12.819 1.00 95.94 156 TYR A O 1
ATOM 1200 N N . VAL A 1 157 ? -8.590 7.984 14.288 1.00 96.50 157 VAL A N 1
ATOM 1201 C CA . VAL A 1 157 ? -9.901 8.304 14.846 1.00 96.50 157 VAL A CA 1
ATOM 1202 C C . VAL A 1 157 ? -10.308 9.697 14.412 1.00 96.50 157 VAL A C 1
ATOM 1204 O O . VAL A 1 157 ? -9.624 10.679 14.688 1.00 96.50 157 VAL A O 1
ATOM 1207 N N . GLU A 1 158 ? -11.476 9.786 13.784 1.00 94.38 158 GLU A N 1
ATOM 1208 C CA . GLU A 1 158 ? -12.094 11.041 13.361 1.00 94.38 158 GLU A CA 1
ATOM 1209 C C . GLU A 1 158 ? -12.975 11.631 14.477 1.00 94.38 158 GLU A C 1
ATOM 1211 O O . GLU A 1 158 ? -14.172 11.869 14.293 1.00 94.38 158 GLU A O 1
ATOM 1216 N N . GLY A 1 159 ? -12.412 11.827 15.672 1.00 94.81 159 GLY A N 1
ATOM 1217 C CA . GLY A 1 159 ? -13.162 12.205 16.875 1.00 94.81 159 GLY A CA 1
ATOM 1218 C C . GLY A 1 159 ? -13.852 13.569 16.789 1.00 94.81 159 GLY A C 1
ATOM 1219 O O . GLY A 1 159 ? -14.862 13.772 17.463 1.00 94.81 159 GLY A O 1
ATOM 1220 N N . ALA A 1 160 ? -13.369 14.466 15.920 1.00 94.38 160 ALA A N 1
ATOM 1221 C CA . ALA A 1 160 ? -13.975 15.772 15.640 1.00 94.38 160 ALA A CA 1
ATOM 1222 C C . ALA A 1 160 ? -14.868 15.789 14.384 1.00 94.38 160 ALA A C 1
ATOM 1224 O O . ALA A 1 160 ? -15.386 16.842 14.006 1.00 94.38 160 ALA A O 1
ATOM 1225 N N . SER A 1 161 ? -15.058 14.646 13.713 1.00 91.69 161 SER A N 1
ATOM 1226 C CA . SER A 1 161 ? -15.922 14.570 12.533 1.00 91.69 161 SER A CA 1
ATOM 1227 C C . SER A 1 161 ? -17.384 14.844 12.902 1.00 91.69 161 SER A C 1
ATOM 1229 O O . SER A 1 161 ? -17.895 14.239 13.848 1.00 91.69 161 SER A O 1
ATOM 1231 N N . PRO A 1 162 ? -18.111 15.673 12.129 1.00 88.06 162 PRO A N 1
ATOM 1232 C CA . PRO A 1 162 ? -19.535 15.910 12.362 1.00 88.06 162 PRO A CA 1
ATOM 1233 C C . PRO A 1 162 ? -20.391 14.653 12.137 1.00 88.06 162 PRO A C 1
ATOM 1235 O O . PRO A 1 162 ? -21.527 14.597 12.597 1.00 88.06 162 PRO A O 1
ATOM 1238 N N . TRP A 1 163 ? -19.852 13.643 11.449 1.00 83.81 163 TRP A N 1
ATOM 1239 C CA . TRP A 1 163 ? -20.583 12.435 11.070 1.00 83.81 163 TRP A CA 1
ATOM 1240 C C . TRP A 1 163 ? -20.378 11.278 12.054 1.00 83.81 163 TRP A C 1
ATOM 1242 O O . TRP A 1 163 ? -21.339 10.612 12.438 1.00 83.81 163 TRP A O 1
ATOM 1252 N N . TRP A 1 164 ? -19.133 11.053 12.485 1.00 90.38 164 TRP A N 1
ATOM 1253 C CA . TRP A 1 164 ? -18.753 9.907 13.325 1.00 90.38 164 TRP A CA 1
ATOM 1254 C C . TRP A 1 164 ? -18.157 10.299 14.682 1.00 90.38 164 TRP A C 1
ATOM 1256 O O . TRP A 1 164 ? -18.083 9.455 15.576 1.00 90.38 164 TRP A O 1
ATOM 1266 N N . GLY A 1 165 ? -17.792 11.568 14.882 1.00 94.31 165 GLY A N 1
ATOM 1267 C CA . GLY A 1 165 ? -17.067 12.030 16.067 1.00 94.31 165 GLY A CA 1
ATOM 1268 C C . GLY A 1 165 ? -17.790 11.738 17.381 1.00 94.31 165 GLY A C 1
ATOM 1269 O O . GLY A 1 165 ? -17.203 11.160 18.290 1.00 94.31 165 GLY A O 1
ATOM 1270 N N . ALA A 1 166 ? -19.097 12.011 17.461 1.00 95.38 166 ALA A N 1
ATOM 1271 C CA . ALA A 1 166 ? -19.894 11.725 18.661 1.00 95.38 166 ALA A CA 1
ATOM 1272 C C . ALA A 1 166 ? -19.937 10.223 19.022 1.00 95.38 166 ALA A C 1
ATOM 1274 O O . ALA A 1 166 ? -20.012 9.856 20.197 1.00 95.38 166 ALA A O 1
ATOM 1275 N N . LYS A 1 167 ? -19.860 9.339 18.018 1.00 95.38 167 LYS A N 1
ATOM 1276 C CA . LYS A 1 167 ? -19.836 7.881 18.214 1.00 95.38 167 LYS A CA 1
ATOM 1277 C C . LYS A 1 167 ? -18.474 7.428 18.734 1.00 95.38 167 LYS A C 1
ATOM 1279 O O . LYS A 1 167 ? -18.426 6.703 19.721 1.00 95.38 167 LYS A O 1
ATOM 1284 N N . TYR A 1 168 ? -17.379 7.942 18.170 1.00 97.19 168 TYR A N 1
ATOM 1285 C CA . TYR A 1 168 ? -16.034 7.728 18.717 1.00 97.19 168 TYR A CA 1
ATOM 1286 C C . TYR A 1 168 ? -15.908 8.235 20.161 1.00 97.19 168 TYR A C 1
ATOM 1288 O O . TYR A 1 168 ? -15.362 7.540 21.014 1.00 97.19 168 TYR A O 1
ATOM 1296 N N . GLN A 1 169 ? -16.490 9.394 20.471 1.00 97.25 169 GLN A N 1
ATOM 1297 C CA . GLN A 1 169 ? -16.511 9.929 21.835 1.00 97.25 169 GLN A CA 1
ATOM 1298 C C . GLN A 1 169 ? -17.305 9.049 22.806 1.00 97.25 169 GLN A C 1
ATOM 1300 O O . GLN A 1 169 ? -16.912 8.893 23.959 1.00 97.25 169 GLN A O 1
ATOM 1305 N N . THR A 1 170 ? -18.370 8.395 22.333 1.00 97.12 170 THR A N 1
ATOM 1306 C CA . THR A 1 170 ? -19.120 7.403 23.125 1.00 97.12 170 THR A CA 1
ATOM 1307 C C . THR A 1 170 ? -18.268 6.174 23.465 1.00 97.12 170 THR A C 1
ATOM 1309 O O . THR A 1 170 ? -18.443 5.589 24.531 1.00 97.12 170 THR A O 1
ATOM 1312 N N . LEU A 1 171 ? -17.313 5.809 22.602 1.00 97.12 171 LEU A N 1
ATOM 1313 C CA . LEU A 1 171 ? -16.326 4.755 22.874 1.00 97.12 171 LEU A CA 1
ATOM 1314 C C . LEU A 1 171 ? -15.198 5.210 23.819 1.00 97.12 171 LEU A C 1
ATOM 1316 O O . LEU A 1 171 ? -14.422 4.372 24.267 1.00 97.12 171 LEU A O 1
ATOM 1320 N N . GLY A 1 172 ? -15.106 6.508 24.129 1.00 97.06 172 GLY A N 1
ATOM 1321 C CA . GLY A 1 172 ? -14.095 7.091 25.016 1.00 97.06 172 GLY A CA 1
ATOM 1322 C C . GLY A 1 172 ? -12.985 7.877 24.311 1.00 97.06 172 GLY A C 1
ATOM 1323 O O . GLY A 1 172 ? -12.098 8.393 24.989 1.00 97.06 172 GLY A O 1
ATOM 1324 N N . PHE A 1 173 ? -13.022 8.010 22.981 1.00 97.81 173 PHE A N 1
ATOM 1325 C CA . PHE A 1 173 ? -12.048 8.835 22.262 1.00 97.81 173 PHE A CA 1
ATOM 1326 C C . PHE A 1 173 ? -12.291 10.338 22.470 1.00 97.81 173 PHE A C 1
ATOM 1328 O O . PHE A 1 173 ? -13.429 10.774 22.649 1.00 97.81 173 PHE A O 1
ATOM 1335 N N . PRO A 1 174 ? -11.240 11.169 22.440 1.00 96.62 174 PRO A N 1
ATOM 1336 C CA . PRO A 1 174 ? -11.392 12.615 22.555 1.00 96.62 174 PRO A CA 1
ATOM 1337 C C . PRO A 1 174 ? -12.067 13.234 21.317 1.00 96.62 174 PRO A C 1
ATOM 1339 O O . PRO A 1 174 ? -12.067 12.664 20.226 1.00 96.62 174 PRO A O 1
ATOM 1342 N N . ASN A 1 175 ? -12.625 14.439 21.481 1.00 97.25 175 ASN A N 1
ATOM 1343 C CA . ASN A 1 175 ? -13.184 15.250 20.390 1.00 97.25 175 ASN A CA 1
ATOM 1344 C C . ASN A 1 175 ? -12.069 15.895 19.541 1.00 97.25 175 ASN A C 1
ATOM 1346 O O . ASN A 1 175 ? -11.917 17.115 19.501 1.00 97.25 175 ASN A O 1
ATOM 1350 N N . GLU A 1 176 ? -11.240 15.068 18.918 1.00 95.31 176 GLU A N 1
ATOM 1351 C CA . GLU A 1 176 ? -10.140 15.473 18.046 1.00 95.31 176 GLU A CA 1
ATOM 1352 C C . GLU A 1 176 ? -9.873 14.389 17.003 1.00 95.31 176 GLU A C 1
ATOM 1354 O O . GLU A 1 176 ? -10.194 13.218 17.206 1.00 95.31 176 GLU A O 1
ATOM 1359 N N . ASN A 1 177 ? -9.258 14.782 15.890 1.00 95.00 177 ASN A N 1
ATOM 1360 C CA . ASN A 1 177 ? -8.763 13.824 14.917 1.00 95.00 177 ASN A CA 1
ATOM 1361 C C . ASN A 1 177 ? -7.322 13.457 15.271 1.00 95.00 177 ASN A C 1
ATOM 1363 O O . ASN A 1 177 ? -6.448 14.326 15.263 1.00 95.00 177 ASN A O 1
ATOM 1367 N N . ALA A 1 178 ? -7.080 12.194 15.602 1.00 95.38 178 ALA A N 1
ATOM 1368 C CA . ALA A 1 178 ? -5.775 11.723 16.047 1.00 95.38 178 ALA A CA 1
ATOM 1369 C C . ALA A 1 178 ? -5.607 10.229 15.769 1.00 95.38 178 ALA A C 1
ATOM 1371 O O . ALA A 1 178 ? -6.585 9.512 15.564 1.00 95.38 178 ALA A O 1
ATOM 1372 N N . GLU A 1 179 ? -4.362 9.764 15.781 1.00 96.00 179 GLU A N 1
ATOM 1373 C CA . GLU A 1 179 ? -4.053 8.345 15.668 1.00 96.00 179 GLU A CA 1
ATOM 1374 C C . GLU A 1 179 ? -3.756 7.761 17.049 1.00 96.00 179 GLU A C 1
ATOM 1376 O O . GLU A 1 179 ? -3.104 8.389 17.886 1.00 96.00 179 GLU A O 1
ATOM 1381 N N . PHE A 1 180 ? -4.286 6.571 17.299 1.00 97.81 180 PHE A N 1
ATOM 1382 C CA . PHE A 1 180 ? -4.173 5.868 18.568 1.00 97.81 180 PHE A CA 1
ATOM 1383 C C . PHE A 1 180 ? -3.571 4.496 18.334 1.00 97.81 180 PHE A C 1
ATOM 1385 O O . PHE A 1 180 ? -3.883 3.851 17.338 1.00 97.81 180 PHE A O 1
ATOM 1392 N N . GLN A 1 181 ? -2.749 4.041 19.271 1.00 98.00 181 GLN A N 1
ATOM 1393 C CA . GLN A 1 181 ? -2.158 2.714 19.241 1.00 98.00 181 GLN A CA 1
ATOM 1394 C C . GLN A 1 181 ? -2.664 1.879 20.416 1.00 98.00 181 GLN A C 1
ATOM 1396 O O . GLN A 1 181 ? -2.889 2.388 21.516 1.00 98.00 181 GLN A O 1
ATOM 1401 N N . GLY A 1 182 ? -2.878 0.599 20.145 1.00 97.62 182 GLY A N 1
ATOM 1402 C CA . GLY A 1 182 ? -3.431 -0.357 21.083 1.00 97.62 182 GLY A CA 1
ATOM 1403 C C . GLY A 1 182 ? -3.298 -1.789 20.595 1.00 97.62 182 GLY A C 1
ATOM 1404 O O . GLY A 1 182 ? -2.463 -2.094 19.744 1.00 97.62 182 GLY A O 1
ATOM 1405 N N . SER A 1 183 ? -4.154 -2.662 21.113 1.00 97.88 183 SER A N 1
ATOM 1406 C CA . SER A 1 183 ? -4.257 -4.054 20.683 1.00 97.88 183 SER A CA 1
ATOM 1407 C C . SER A 1 183 ? -5.671 -4.606 20.863 1.00 97.88 183 SER A C 1
ATOM 1409 O O . SER A 1 183 ? -6.523 -4.024 21.545 1.00 97.88 183 SER A O 1
ATOM 1411 N N . TYR A 1 184 ? -5.919 -5.746 20.223 1.00 98.31 184 TYR A N 1
ATOM 1412 C CA . TYR A 1 184 ? -7.119 -6.554 20.400 1.00 98.31 184 TYR A CA 1
ATOM 1413 C C . TYR A 1 184 ? -6.790 -7.790 21.240 1.00 98.31 184 TYR A C 1
ATOM 1415 O O . TYR A 1 184 ? -5.752 -8.416 21.043 1.00 98.31 184 TYR A O 1
ATOM 1423 N N . THR A 1 185 ? -7.675 -8.143 22.172 1.00 98.38 185 THR A N 1
ATOM 1424 C CA . THR A 1 185 ? -7.583 -9.364 22.980 1.00 98.38 185 THR A CA 1
ATOM 1425 C C . THR A 1 185 ? -8.687 -10.339 22.573 1.00 98.38 185 THR A C 1
ATOM 1427 O O . THR A 1 185 ? -9.856 -10.146 22.911 1.00 98.38 185 THR A O 1
ATOM 1430 N N . ALA A 1 186 ? -8.326 -11.422 21.889 1.00 97.50 186 ALA A N 1
ATOM 1431 C CA . ALA A 1 186 ? -9.254 -12.408 21.332 1.00 97.50 186 ALA A CA 1
ATOM 1432 C C . ALA A 1 186 ? -10.058 -13.160 22.398 1.00 97.50 186 ALA A C 1
ATOM 1434 O O . ALA A 1 186 ? -11.235 -13.457 22.198 1.00 97.50 186 ALA A O 1
ATOM 1435 N N . SER A 1 187 ? -9.445 -13.449 23.550 1.00 96.62 187 SER A N 1
ATOM 1436 C CA . SER A 1 187 ? -10.111 -14.179 24.641 1.00 96.62 187 SER A CA 1
ATOM 1437 C C . SER A 1 187 ? 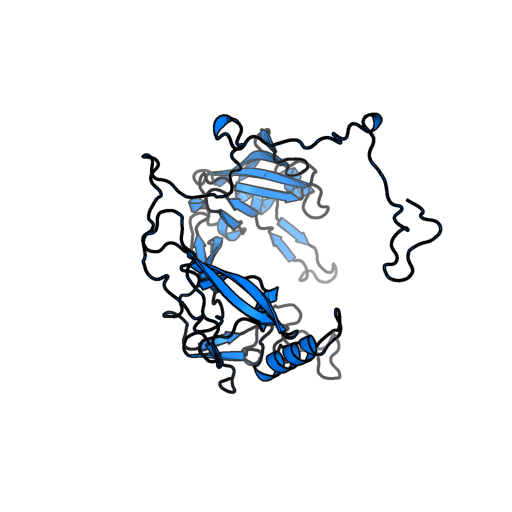-11.286 -13.416 25.262 1.00 96.62 187 SER A C 1
ATOM 1439 O O . SER A 1 187 ? -12.203 -14.036 25.802 1.00 96.62 187 SER A O 1
ATOM 1441 N N . THR A 1 188 ? -11.278 -12.083 25.173 1.00 96.56 188 THR A N 1
ATOM 1442 C CA . THR A 1 188 ? -12.321 -11.203 25.719 1.00 96.56 188 THR A CA 1
ATOM 1443 C C . THR A 1 188 ? -13.105 -10.461 24.636 1.00 96.56 188 THR A C 1
ATOM 1445 O O . THR A 1 188 ? -14.167 -9.914 24.929 1.00 96.56 188 THR A O 1
ATOM 1448 N N . GLY A 1 189 ? -12.614 -10.438 23.394 1.00 97.38 189 GLY A N 1
ATOM 1449 C CA . GLY A 1 189 ? -13.196 -9.654 22.307 1.00 97.38 189 GLY A CA 1
ATOM 1450 C C . GLY A 1 189 ? -13.103 -8.146 22.548 1.00 97.38 189 GLY A C 1
ATOM 1451 O O . GLY A 1 189 ? -14.023 -7.415 22.171 1.00 97.38 189 GLY A O 1
ATOM 1452 N N . VAL A 1 190 ? -12.046 -7.695 23.235 1.00 98.31 190 VAL A N 1
ATOM 1453 C CA . VAL A 1 190 ? -11.865 -6.304 23.677 1.00 98.31 190 VAL A CA 1
ATOM 1454 C C . VAL A 1 190 ? -10.703 -5.650 22.946 1.00 98.31 190 VAL A C 1
ATOM 1456 O O . VAL A 1 190 ? -9.610 -6.203 22.869 1.00 98.31 190 VAL A O 1
ATOM 1459 N N . TRP A 1 191 ? -10.950 -4.438 22.466 1.00 98.44 191 TRP A N 1
ATOM 1460 C CA . TRP A 1 191 ? -9.945 -3.499 21.994 1.00 98.44 191 TRP A CA 1
ATOM 1461 C C . TRP A 1 191 ? -9.497 -2.605 23.142 1.00 98.44 191 TRP A C 1
ATOM 1463 O O . TRP A 1 191 ? -10.331 -2.162 23.933 1.00 98.44 191 TRP A O 1
ATOM 1473 N N . SER A 1 192 ? -8.200 -2.327 23.217 1.00 98.38 192 SER A N 1
ATOM 1474 C CA . SER A 1 192 ? -7.610 -1.429 24.207 1.00 98.38 192 SER A CA 1
ATOM 1475 C C . SER A 1 192 ? -6.573 -0.535 23.546 1.00 98.38 192 SER A C 1
ATOM 1477 O O . SER A 1 192 ? -5.550 -1.035 23.091 1.00 98.38 192 SER A O 1
ATOM 1479 N N . PHE A 1 193 ? -6.824 0.774 23.522 1.00 98.38 193 PHE A N 1
ATOM 1480 C CA . PHE A 1 193 ? -5.900 1.791 23.016 1.00 98.38 193 PHE A CA 1
ATOM 1481 C C . PHE A 1 193 ? -5.332 2.594 24.179 1.00 98.38 193 PHE A C 1
ATOM 1483 O O . PHE A 1 193 ? -6.075 3.271 24.887 1.00 98.38 193 PHE A O 1
ATOM 1490 N N . ASP A 1 194 ? -4.025 2.505 24.387 1.00 98.25 194 ASP A N 1
ATOM 1491 C CA . ASP A 1 194 ? -3.315 3.075 25.535 1.00 98.25 194 ASP A CA 1
ATOM 1492 C C . ASP A 1 194 ? -2.272 4.123 25.139 1.00 98.25 194 ASP A C 1
ATOM 1494 O O . ASP A 1 194 ? -1.657 4.739 26.010 1.00 98.25 194 ASP A O 1
ATOM 1498 N N . LYS A 1 195 ? -2.127 4.396 23.839 1.00 97.88 195 LYS A N 1
ATOM 1499 C CA . LYS A 1 195 ? -1.220 5.415 23.313 1.00 97.88 195 LYS A CA 1
ATOM 1500 C C . LYS A 1 195 ? -1.895 6.318 22.293 1.00 97.88 195 LYS A C 1
ATOM 1502 O O . LYS A 1 195 ? -2.692 5.871 21.471 1.00 97.88 195 LYS A O 1
ATOM 1507 N N . LYS A 1 196 ? -1.504 7.591 22.297 1.00 97.31 196 LYS A N 1
ATOM 1508 C CA . LYS A 1 196 ? -1.770 8.562 21.228 1.00 97.31 196 LYS A CA 1
ATOM 1509 C C . LYS A 1 196 ? -0.494 8.795 20.421 1.00 97.31 196 LYS A C 1
ATOM 1511 O O . LYS A 1 196 ? 0.563 9.040 21.007 1.00 97.31 196 LYS A O 1
ATOM 1516 N N . LEU A 1 197 ? -0.609 8.760 19.097 1.00 94.62 197 LEU A N 1
ATOM 1517 C CA . LEU A 1 197 ? 0.471 9.023 18.151 1.00 94.62 197 LEU A CA 1
ATOM 1518 C C . LEU A 1 197 ? 0.362 10.452 17.603 1.00 94.62 197 LEU A C 1
ATOM 1520 O O . LEU A 1 197 ? -0.717 10.916 17.229 1.00 94.62 197 LEU A O 1
ATOM 1524 N N . THR A 1 198 ? 1.488 11.159 17.544 1.00 90.44 198 THR A N 1
ATOM 1525 C CA . THR A 1 198 ? 1.610 12.470 16.886 1.00 90.44 198 THR A CA 1
ATOM 1526 C C . THR A 1 198 ? 2.734 12.393 15.869 1.00 90.44 198 THR A C 1
ATOM 1528 O O . THR A 1 198 ? 3.813 11.952 16.227 1.00 90.44 198 THR A O 1
ATOM 1531 N N . PHE A 1 199 ? 2.508 12.816 14.623 1.00 87.56 199 PHE A N 1
ATOM 1532 C CA . PHE A 1 199 ? 3.525 12.752 13.558 1.00 87.56 199 PHE A CA 1
ATOM 1533 C C . PHE A 1 199 ? 4.210 14.095 13.278 1.00 87.56 199 PHE A C 1
ATOM 1535 O O . PHE A 1 199 ? 5.340 14.126 12.800 1.00 87.56 199 PHE A O 1
ATOM 1542 N N . ASN A 1 200 ? 3.533 15.211 13.561 1.00 84.88 200 ASN A N 1
ATOM 1543 C CA . ASN A 1 200 ? 3.982 16.566 13.234 1.00 84.88 200 ASN A CA 1
ATOM 1544 C C . ASN A 1 200 ? 3.999 17.422 14.516 1.00 84.88 200 ASN A C 1
ATOM 1546 O O . ASN A 1 200 ? 2.995 17.413 15.233 1.00 84.88 200 ASN A O 1
ATOM 1550 N N . PRO A 1 201 ? 5.077 18.167 14.837 1.00 88.06 201 PRO A N 1
ATOM 1551 C CA . PRO A 1 201 ? 6.342 18.325 14.097 1.00 88.06 201 PRO A CA 1
ATOM 1552 C C . PRO A 1 201 ? 7.295 17.136 14.168 1.00 88.06 201 PRO A C 1
ATOM 1554 O O . PRO A 1 201 ? 8.215 17.063 13.363 1.00 88.06 201 PRO A O 1
ATOM 1557 N N . ASN A 1 202 ? 7.092 16.218 15.108 1.00 88.38 202 ASN A N 1
ATOM 1558 C CA . ASN A 1 202 ? 7.918 15.028 15.267 1.00 88.38 202 ASN A CA 1
ATOM 1559 C C . ASN A 1 202 ? 7.034 13.842 15.640 1.00 88.38 202 ASN A C 1
ATOM 1561 O O . ASN A 1 202 ? 5.968 14.040 16.227 1.00 88.38 202 ASN A O 1
ATOM 1565 N N . TYR A 1 203 ? 7.524 12.634 15.362 1.00 90.50 203 TYR A N 1
ATOM 1566 C CA . TYR A 1 203 ? 6.903 11.408 15.843 1.00 90.50 203 TYR A CA 1
ATOM 1567 C C . TYR A 1 203 ? 7.002 11.311 17.371 1.00 90.50 203 TYR A C 1
ATOM 1569 O O . TYR A 1 203 ? 8.108 11.304 17.918 1.00 90.50 203 TYR A O 1
ATOM 1577 N N . THR A 1 204 ? 5.864 11.222 18.058 1.00 93.38 204 THR A N 1
ATOM 1578 C CA . THR A 1 204 ? 5.797 10.937 19.495 1.00 93.38 204 THR A CA 1
ATOM 1579 C C . THR A 1 204 ? 4.695 9.934 19.818 1.00 93.38 204 THR A C 1
ATOM 1581 O O . THR A 1 204 ? 3.601 9.977 19.255 1.00 93.38 204 THR A O 1
ATOM 1584 N N . GLU A 1 205 ? 4.986 9.063 20.785 1.00 94.75 205 GLU A N 1
ATOM 1585 C CA . GLU A 1 205 ? 4.020 8.176 21.429 1.00 94.75 205 GLU A CA 1
ATOM 1586 C C . GLU A 1 205 ? 3.768 8.696 22.841 1.00 94.75 205 GLU A C 1
ATOM 1588 O O . GLU A 1 205 ? 4.708 8.873 23.616 1.00 94.75 205 GLU A O 1
ATOM 1593 N N . THR A 1 206 ? 2.513 8.983 23.169 1.00 96.38 206 THR A N 1
ATOM 1594 C CA . THR A 1 206 ? 2.127 9.459 24.502 1.00 96.38 206 THR A CA 1
ATOM 1595 C C . THR A 1 206 ? 1.181 8.462 25.142 1.00 96.38 206 THR A C 1
ATOM 1597 O O . THR A 1 206 ? 0.122 8.189 24.576 1.00 96.38 206 THR A O 1
ATOM 1600 N N . ASP A 1 207 ? 1.540 7.959 26.321 1.00 97.62 207 ASP A N 1
ATOM 1601 C CA . ASP A 1 207 ? 0.661 7.098 27.110 1.00 97.62 207 ASP A CA 1
ATOM 1602 C C . ASP A 1 207 ? -0.609 7.864 27.511 1.00 97.62 207 ASP A C 1
ATOM 1604 O O . ASP A 1 207 ? -0.562 9.018 27.953 1.00 97.62 207 ASP A O 1
ATOM 1608 N N . ILE A 1 208 ? -1.758 7.212 27.369 1.00 97.50 208 ILE A N 1
ATOM 1609 C CA . ILE A 1 208 ? -3.072 7.732 27.744 1.00 97.50 208 ILE A CA 1
ATOM 1610 C C . ILE A 1 208 ? -3.770 6.763 28.700 1.00 97.50 208 ILE A C 1
ATOM 1612 O O . ILE A 1 208 ? -3.363 5.618 28.880 1.00 97.50 208 ILE A O 1
ATOM 1616 N N . THR A 1 209 ? -4.855 7.219 29.331 1.00 97.31 209 THR A N 1
ATOM 1617 C CA . THR A 1 209 ? -5.749 6.279 30.022 1.00 97.31 209 THR A CA 1
ATOM 1618 C C . THR A 1 209 ? -6.349 5.331 28.980 1.00 97.31 209 THR A C 1
ATOM 1620 O O . THR A 1 209 ? -6.903 5.841 28.005 1.00 97.31 209 THR A O 1
ATOM 1623 N N . PRO A 1 210 ? -6.265 3.998 29.164 1.00 97.88 210 PRO A N 1
ATOM 1624 C CA . PRO A 1 210 ? -6.722 3.055 28.154 1.00 97.88 210 PRO A CA 1
ATOM 1625 C C . PRO A 1 210 ? -8.189 3.261 27.770 1.00 97.88 210 PRO A C 1
ATOM 1627 O O . PRO A 1 210 ? -9.085 3.219 28.617 1.00 97.88 210 PRO A O 1
ATOM 1630 N N . ILE A 1 211 ? -8.427 3.450 26.477 1.00 98.44 211 ILE A N 1
ATOM 1631 C CA . ILE A 1 211 ? -9.755 3.488 25.870 1.00 98.44 211 ILE A CA 1
ATOM 1632 C C . ILE A 1 211 ? -10.098 2.056 25.482 1.00 98.44 211 ILE A C 1
ATOM 1634 O O . ILE A 1 211 ? -9.404 1.453 24.662 1.00 98.44 211 ILE A O 1
ATOM 1638 N N . THR A 1 212 ? -11.150 1.501 26.088 1.00 98.25 212 THR A N 1
ATOM 1639 C CA . THR A 1 212 ? -11.510 0.089 25.917 1.00 98.25 212 THR A CA 1
ATOM 1640 C C . THR A 1 212 ? -12.947 -0.088 25.457 1.00 98.25 212 THR A C 1
ATOM 1642 O O . THR A 1 212 ? -13.862 0.563 25.959 1.00 98.25 212 THR A O 1
ATOM 1645 N N . PHE A 1 213 ? -13.159 -0.993 24.505 1.00 98.38 213 PHE A N 1
ATOM 1646 C CA . PHE A 1 213 ? -14.491 -1.353 24.024 1.00 98.38 213 PHE A CA 1
ATOM 1647 C C . PHE A 1 213 ? -14.510 -2.782 23.478 1.00 98.38 213 PHE A C 1
ATOM 1649 O O . PHE A 1 213 ? -13.507 -3.294 22.986 1.00 98.38 213 PHE A O 1
ATOM 1656 N N . SER A 1 214 ? -15.665 -3.442 23.562 1.00 98.44 214 SER A N 1
ATOM 1657 C CA . SER A 1 214 ? -15.849 -4.778 22.982 1.00 98.44 214 SER A CA 1
ATOM 1658 C C . SER A 1 214 ? -16.236 -4.711 21.503 1.00 98.44 214 SER A C 1
ATOM 1660 O O . SER A 1 214 ? -16.757 -3.692 21.043 1.00 98.44 214 SER A O 1
ATOM 1662 N N . ASN A 1 215 ? -16.093 -5.826 20.783 1.00 97.69 215 ASN A N 1
ATOM 1663 C CA . ASN A 1 215 ? -16.643 -5.999 19.431 1.00 97.69 215 ASN A CA 1
ATOM 1664 C C . ASN A 1 215 ? -18.132 -5.609 19.359 1.00 97.69 215 ASN A C 1
ATOM 1666 O O . ASN A 1 215 ? -18.548 -4.865 18.473 1.00 97.69 215 ASN A O 1
ATOM 1670 N N . ALA A 1 216 ? -18.936 -6.051 20.333 1.00 97.31 216 ALA A N 1
ATOM 1671 C CA . ALA A 1 216 ? -20.359 -5.722 20.397 1.00 97.31 216 ALA A CA 1
ATOM 1672 C C . ALA A 1 216 ? -20.598 -4.218 20.611 1.00 97.31 216 ALA A C 1
ATOM 1674 O O . ALA A 1 216 ? -21.472 -3.639 19.970 1.00 97.31 216 ALA A O 1
ATOM 1675 N N . THR A 1 217 ? -19.794 -3.583 21.472 1.00 98.06 217 THR A N 1
ATOM 1676 C CA . THR A 1 217 ? -19.857 -2.139 21.738 1.00 98.06 217 THR A CA 1
ATOM 1677 C C . THR A 1 217 ? -19.505 -1.332 20.493 1.00 98.06 217 THR A C 1
ATOM 1679 O O . THR A 1 217 ? -20.194 -0.354 20.201 1.00 98.06 217 THR A O 1
ATOM 1682 N N . TRP A 1 218 ? -18.479 -1.744 19.738 1.00 97.31 218 TRP A N 1
ATOM 1683 C CA . TRP A 1 218 ? -18.153 -1.115 18.461 1.00 97.31 218 TRP A CA 1
ATOM 1684 C C . TRP A 1 218 ? -19.343 -1.201 17.513 1.00 97.31 218 TRP A C 1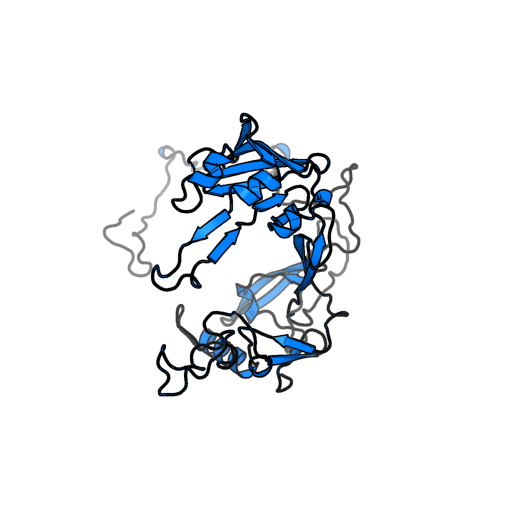
ATOM 1686 O O . TRP A 1 218 ? -19.845 -0.167 17.088 1.00 97.31 218 TRP A O 1
ATOM 1696 N N . ILE A 1 219 ? -19.852 -2.412 17.255 1.00 95.62 219 ILE A N 1
ATOM 1697 C CA . ILE A 1 219 ? -20.972 -2.637 16.332 1.00 95.62 219 ILE A CA 1
ATOM 1698 C C . ILE A 1 219 ? -22.170 -1.761 16.712 1.00 95.62 219 ILE A C 1
ATOM 1700 O O . ILE A 1 219 ? -22.694 -1.054 15.857 1.00 95.62 219 ILE A O 1
ATOM 1704 N N . SER A 1 220 ? -22.596 -1.758 17.979 1.00 95.12 220 SER A N 1
ATOM 1705 C CA . SER A 1 220 ? -23.773 -0.988 18.397 1.00 95.12 220 SER A CA 1
ATOM 1706 C C . SER A 1 220 ? -23.560 0.526 18.324 1.00 95.12 220 SER A C 1
ATOM 1708 O O . SER A 1 220 ? -24.492 1.264 18.017 1.00 95.12 220 SER A O 1
ATOM 1710 N N . THR A 1 221 ? -22.347 1.002 18.614 1.00 95.88 221 THR A N 1
ATOM 1711 C CA . THR A 1 221 ? -22.042 2.442 18.697 1.00 95.88 221 THR A CA 1
ATOM 1712 C C . THR A 1 221 ? -21.754 3.038 17.325 1.00 95.88 221 THR A C 1
ATOM 1714 O O . THR A 1 221 ? -22.270 4.102 16.972 1.00 95.88 221 THR A O 1
ATOM 1717 N N . MET A 1 222 ? -20.979 2.313 16.520 1.00 94.00 222 MET A N 1
ATOM 1718 C CA . MET A 1 222 ? -20.547 2.667 15.168 1.00 94.00 222 MET A CA 1
ATOM 1719 C C . MET A 1 222 ? -21.583 2.265 14.112 1.00 94.00 222 MET A C 1
ATOM 1721 O O . MET A 1 222 ? -21.249 1.962 12.970 1.00 94.00 222 MET A O 1
ATOM 1725 N N . THR A 1 223 ? -22.860 2.306 14.494 1.00 91.56 223 THR A N 1
ATOM 1726 C CA . THR A 1 223 ? -24.004 2.157 13.594 1.00 91.56 223 THR A CA 1
ATOM 1727 C C . THR A 1 223 ? -24.706 3.492 13.425 1.00 91.56 223 THR A C 1
ATOM 1729 O O . THR A 1 223 ? -24.937 4.202 14.407 1.00 91.56 223 THR A O 1
ATOM 1732 N N . ARG A 1 224 ? -25.091 3.838 12.202 1.00 82.69 224 ARG A N 1
ATOM 1733 C CA . ARG A 1 224 ? -25.951 4.981 11.909 1.00 82.69 224 ARG A CA 1
ATOM 1734 C C . ARG A 1 224 ? -27.107 4.511 11.042 1.00 82.69 224 ARG A C 1
ATOM 1736 O O . ARG A 1 224 ? -26.883 3.857 10.035 1.00 82.69 224 ARG A O 1
ATOM 1743 N N . THR A 1 225 ? -28.321 4.861 11.431 1.00 79.19 225 THR A N 1
ATOM 1744 C CA . THR A 1 225 ? -29.488 4.737 10.561 1.00 79.19 225 THR A CA 1
ATOM 1745 C C . THR A 1 225 ? -29.731 6.120 9.993 1.00 79.19 225 THR A C 1
ATOM 1747 O O . THR A 1 225 ? -30.013 7.048 10.754 1.00 79.19 225 THR A O 1
ATOM 1750 N N . GLU A 1 226 ? -29.519 6.283 8.694 1.00 67.88 226 GLU A N 1
ATOM 1751 C CA . GLU A 1 226 ? -30.020 7.466 8.011 1.00 67.88 226 GLU A CA 1
ATOM 1752 C C . GLU A 1 226 ? -31.464 7.179 7.630 1.00 67.88 226 GLU A C 1
ATOM 1754 O O . GLU A 1 226 ? -31.759 6.152 7.018 1.00 67.88 226 GLU A O 1
ATOM 1759 N N . LEU A 1 227 ? -32.358 8.064 8.073 1.00 55.62 227 LEU A N 1
ATOM 1760 C CA . LEU A 1 227 ? -33.723 8.065 7.583 1.00 55.62 227 LEU A CA 1
ATOM 1761 C C . LEU A 1 227 ? -33.656 8.615 6.163 1.00 55.62 227 LEU A C 1
ATOM 1763 O O . LEU A 1 227 ? -33.103 9.704 5.968 1.00 55.62 227 LEU A O 1
ATOM 1767 N N . GLY A 1 228 ? -34.143 7.846 5.199 1.00 58.97 228 GLY A N 1
ATOM 1768 C CA . GLY A 1 228 ? -34.219 8.291 3.817 1.00 58.97 228 GLY A CA 1
ATOM 1769 C C . GLY A 1 228 ? -35.290 9.364 3.652 1.00 58.97 228 GLY A C 1
ATOM 1770 O O . GLY A 1 228 ? -35.610 10.121 4.575 1.00 58.97 228 GLY A O 1
ATOM 1771 N N . ASN A 1 229 ? -35.875 9.456 2.463 1.00 58.38 229 ASN A N 1
ATOM 1772 C CA . ASN A 1 229 ? -37.040 10.295 2.241 1.00 58.38 229 ASN A CA 1
ATOM 1773 C C . ASN A 1 229 ? -38.129 10.000 3.302 1.00 58.38 229 ASN A C 1
ATOM 1775 O O . ASN A 1 229 ? -38.620 8.875 3.362 1.00 58.38 229 ASN A O 1
ATOM 1779 N N . PRO A 1 230 ? -38.569 10.986 4.110 1.00 57.84 230 PRO A N 1
ATOM 1780 C CA . PRO A 1 230 ? -39.595 10.770 5.134 1.00 57.84 230 PRO A CA 1
ATOM 1781 C C . PRO A 1 230 ? -40.948 10.297 4.572 1.00 57.84 230 PRO A C 1
ATOM 1783 O O . PRO A 1 230 ? -41.776 9.796 5.334 1.00 57.84 230 PRO A O 1
ATOM 1786 N N . ASP A 1 231 ? -41.169 10.438 3.261 1.00 68.69 231 ASP A N 1
ATOM 1787 C CA . ASP A 1 231 ? -42.344 9.933 2.548 1.00 68.69 231 ASP A CA 1
ATOM 1788 C C . ASP A 1 231 ? -42.159 8.507 1.976 1.00 68.69 231 ASP A C 1
ATOM 1790 O O . ASP A 1 231 ? -43.135 7.910 1.516 1.00 68.69 231 ASP A O 1
ATOM 1794 N N . ASP A 1 232 ? -40.945 7.940 2.016 1.00 62.38 232 ASP A N 1
ATOM 1795 C CA . ASP A 1 232 ? -40.648 6.555 1.623 1.00 62.38 232 ASP A CA 1
ATOM 1796 C C . ASP A 1 232 ? -39.863 5.814 2.725 1.00 62.38 232 ASP A C 1
ATOM 1798 O O . ASP A 1 232 ? -38.633 5.840 2.749 1.00 62.38 232 ASP A O 1
ATOM 1802 N N . PRO A 1 233 ? -40.550 5.086 3.624 1.00 60.97 233 PRO A N 1
ATOM 1803 C CA . PRO A 1 233 ? -39.903 4.334 4.700 1.00 60.97 233 PRO A CA 1
ATOM 1804 C C . PRO A 1 233 ? -39.010 3.173 4.217 1.00 60.97 233 PRO A C 1
ATOM 1806 O O . PRO A 1 233 ? -38.403 2.500 5.047 1.00 60.97 233 PRO A O 1
ATOM 1809 N N . ASN A 1 234 ? -38.929 2.899 2.907 1.00 65.06 234 ASN A N 1
ATOM 1810 C CA . ASN A 1 234 ? -37.971 1.939 2.346 1.00 65.06 234 ASN A CA 1
ATOM 1811 C C . ASN A 1 234 ? -36.616 2.571 1.990 1.00 65.06 234 ASN A C 1
ATOM 1813 O O . ASN A 1 234 ? -35.705 1.844 1.597 1.00 65.06 234 ASN A O 1
ATOM 1817 N N . ASP A 1 235 ? -36.488 3.893 2.109 1.00 65.00 235 ASP A N 1
ATOM 1818 C CA . ASP A 1 235 ? -35.254 4.640 1.839 1.00 65.00 235 ASP A CA 1
ATOM 1819 C C . ASP A 1 235 ? -34.352 4.744 3.091 1.00 65.00 235 ASP A C 1
ATOM 1821 O O . ASP A 1 235 ? -33.232 5.253 3.048 1.00 65.00 235 ASP A O 1
ATOM 1825 N N . ASP A 1 236 ? -34.820 4.213 4.225 1.00 70.56 236 ASP A N 1
ATOM 1826 C CA . ASP A 1 236 ? -34.024 4.079 5.440 1.00 70.56 236 ASP A CA 1
ATOM 1827 C C . ASP A 1 236 ? -32.934 3.021 5.243 1.00 70.56 236 ASP A C 1
ATOM 1829 O O . ASP A 1 236 ? -33.206 1.843 4.987 1.00 70.56 236 ASP A O 1
ATOM 1833 N N . TRP A 1 237 ? -31.678 3.412 5.447 1.00 71.19 237 TRP A N 1
ATOM 1834 C CA . TRP A 1 237 ? -30.554 2.485 5.392 1.00 71.19 237 TRP A CA 1
ATOM 1835 C C . TRP A 1 237 ? -29.707 2.581 6.658 1.00 71.19 237 TRP A C 1
ATOM 1837 O O . TRP A 1 237 ? -29.553 3.629 7.289 1.00 71.19 237 TRP A O 1
ATOM 1847 N N . THR A 1 238 ? -29.180 1.430 7.075 1.00 81.44 238 THR A N 1
ATOM 1848 C CA . THR A 1 238 ? -28.327 1.325 8.258 1.00 81.44 238 THR A CA 1
ATOM 1849 C C . THR A 1 238 ? -26.897 1.039 7.836 1.00 81.44 238 THR A C 1
ATOM 1851 O O . THR A 1 238 ? -26.600 0.001 7.249 1.00 81.44 238 THR A O 1
ATOM 1854 N N . GLU A 1 239 ? -26.008 1.961 8.179 1.00 82.94 239 GLU A N 1
ATOM 1855 C CA . GLU A 1 239 ? -24.570 1.841 8.012 1.00 82.94 239 GLU A CA 1
ATOM 1856 C C . GLU A 1 239 ? -23.939 1.299 9.288 1.00 82.94 239 GLU A C 1
ATOM 1858 O O . GLU A 1 239 ? -24.149 1.858 10.367 1.00 82.94 239 GLU A O 1
ATOM 1863 N N . ASN A 1 240 ? -23.105 0.267 9.169 1.00 88.31 240 ASN A N 1
ATOM 1864 C CA . ASN A 1 240 ? -22.164 -0.091 10.222 1.00 88.31 240 ASN A CA 1
ATOM 1865 C C . ASN A 1 240 ? -20.748 0.226 9.752 1.00 88.31 240 ASN A C 1
ATOM 1867 O O . ASN A 1 240 ? -20.277 -0.341 8.763 1.00 88.31 240 ASN A O 1
ATOM 1871 N N . ARG A 1 241 ? -20.078 1.132 10.459 1.00 90.75 241 ARG A N 1
ATOM 1872 C CA . ARG A 1 241 ? -18.720 1.533 10.119 1.00 90.75 241 ARG A CA 1
ATOM 1873 C C . ARG A 1 241 ? -17.734 0.454 10.548 1.00 90.75 241 ARG A C 1
ATOM 1875 O O . ARG A 1 241 ? -17.683 0.067 11.718 1.00 90.75 241 ARG A O 1
ATOM 1882 N N . SER A 1 242 ? -16.928 -0.010 9.600 1.00 93.50 242 SER A N 1
ATOM 1883 C CA . SER A 1 242 ? -15.822 -0.915 9.888 1.00 93.50 242 SER A CA 1
ATOM 1884 C C . SER A 1 242 ? -14.732 -0.227 10.714 1.00 93.50 242 SER A C 1
ATOM 1886 O O . SER A 1 242 ? -14.585 0.999 10.704 1.00 93.50 242 SER A O 1
ATOM 1888 N N . LEU A 1 243 ? -13.975 -1.028 11.461 1.00 95.50 243 LEU A N 1
ATOM 1889 C CA . LEU A 1 243 ? -12.775 -0.582 12.159 1.00 95.50 243 LEU A CA 1
ATOM 1890 C C . LEU A 1 243 ? -11.588 -0.785 11.229 1.00 95.50 243 LEU A C 1
ATOM 1892 O O . LEU A 1 243 ? -11.215 -1.918 10.936 1.00 95.50 243 LEU A O 1
ATOM 1896 N N . TRP A 1 244 ? -10.997 0.313 10.772 1.00 95.06 244 TRP A N 1
ATOM 1897 C CA . TRP A 1 244 ? -9.730 0.267 10.058 1.00 95.06 244 TRP A CA 1
ATOM 1898 C C . TRP A 1 244 ? -8.572 0.362 11.052 1.00 95.06 244 TRP A C 1
ATOM 1900 O O . TRP A 1 244 ? -8.543 1.284 11.867 1.00 95.06 244 TRP A O 1
ATOM 1910 N N . ALA A 1 245 ? -7.626 -0.572 10.984 1.00 94.00 245 ALA A N 1
ATOM 1911 C CA . ALA A 1 245 ? -6.410 -0.543 11.791 1.00 94.00 245 ALA A CA 1
ATOM 1912 C C . ALA A 1 245 ? -5.193 -0.979 10.975 1.00 94.00 245 ALA A C 1
ATOM 1914 O O . ALA A 1 245 ? -5.265 -1.929 10.199 1.00 94.00 245 ALA A O 1
ATOM 1915 N N . TRP A 1 246 ? -4.060 -0.319 11.174 1.00 93.38 246 TRP A N 1
ATOM 1916 C CA . TRP A 1 246 ? -2.769 -0.719 10.629 1.00 93.38 246 TRP A CA 1
ATOM 1917 C C . TRP A 1 246 ? -1.905 -1.354 11.714 1.00 93.38 246 TRP A C 1
ATOM 1919 O O . TRP A 1 246 ? -1.855 -0.861 12.834 1.00 93.38 246 TRP A O 1
ATOM 1929 N N . SER A 1 247 ? -1.202 -2.436 11.387 1.00 90.69 247 SER A N 1
ATOM 1930 C CA . SER A 1 247 ? -0.310 -3.109 12.328 1.00 90.69 247 SER A CA 1
ATOM 1931 C C . SER A 1 247 ? 1.148 -3.024 11.871 1.00 90.69 247 SER A C 1
ATOM 1933 O O . SER A 1 247 ? 1.468 -3.574 10.808 1.00 90.69 247 SER A O 1
ATOM 1935 N N . PRO A 1 248 ? 2.055 -2.419 12.666 1.00 85.12 248 PRO A N 1
ATOM 1936 C CA . PRO A 1 248 ? 3.488 -2.423 12.368 1.00 85.12 248 PRO A CA 1
ATOM 1937 C C . PRO A 1 248 ? 4.082 -3.832 12.397 1.00 85.12 248 PRO A C 1
ATOM 1939 O O . PRO A 1 248 ? 4.994 -4.122 11.628 1.00 85.12 248 PRO A O 1
ATOM 1942 N N . ASP A 1 249 ? 3.528 -4.723 13.222 1.00 84.94 249 ASP A N 1
ATOM 1943 C CA . ASP A 1 249 ? 4.029 -6.090 13.403 1.00 84.94 249 ASP A CA 1
ATOM 1944 C C . ASP A 1 249 ? 3.902 -6.925 12.123 1.00 84.94 249 ASP A C 1
ATOM 1946 O O . ASP A 1 249 ? 4.698 -7.827 11.867 1.00 84.94 249 ASP A O 1
ATOM 1950 N N . THR A 1 250 ? 2.898 -6.613 11.299 1.00 83.00 250 THR A N 1
ATOM 1951 C CA . THR A 1 250 ? 2.620 -7.322 10.040 1.00 83.00 250 THR A CA 1
ATOM 1952 C C . THR A 1 250 ? 2.835 -6.459 8.798 1.00 83.00 250 THR A C 1
ATOM 1954 O O . THR A 1 250 ? 2.836 -6.989 7.686 1.00 83.00 250 THR A O 1
ATOM 1957 N N . GLY A 1 251 ? 3.000 -5.143 8.963 1.00 82.81 251 GLY A N 1
ATOM 1958 C CA . GLY A 1 251 ? 3.072 -4.173 7.870 1.00 82.81 251 GLY A CA 1
ATOM 1959 C C . GLY A 1 251 ? 1.779 -4.077 7.053 1.00 82.81 251 GLY A C 1
ATOM 1960 O O . GLY A 1 251 ? 1.830 -3.737 5.871 1.00 82.81 251 GLY A O 1
ATOM 1961 N N . LYS A 1 252 ? 0.624 -4.422 7.639 1.00 83.94 252 LYS A N 1
ATOM 1962 C CA . LYS A 1 252 ? -0.664 -4.552 6.934 1.00 83.94 252 LYS A CA 1
ATOM 1963 C C . LYS A 1 252 ? -1.749 -3.683 7.560 1.00 83.94 252 LYS A C 1
ATOM 1965 O O . LYS A 1 252 ? -1.780 -3.485 8.771 1.00 83.94 252 LYS A O 1
ATOM 1970 N N . GLY A 1 253 ? -2.653 -3.198 6.709 1.00 89.81 253 GLY A N 1
ATOM 1971 C CA . GLY A 1 253 ? -3.925 -2.601 7.112 1.00 89.81 253 GLY A CA 1
ATOM 1972 C C . GLY A 1 253 ? -5.048 -3.640 7.107 1.00 89.81 253 GLY A C 1
ATOM 1973 O O . GLY A 1 253 ? -5.116 -4.472 6.202 1.00 89.81 253 GLY A O 1
ATOM 1974 N N . TYR A 1 254 ? -5.932 -3.562 8.093 1.00 93.25 254 TYR A N 1
ATOM 1975 C CA . TYR A 1 254 ? -7.076 -4.439 8.303 1.00 93.25 254 TYR A CA 1
ATOM 1976 C C . TYR A 1 254 ? -8.360 -3.609 8.293 1.00 93.25 254 TYR A C 1
ATOM 1978 O O . TYR A 1 254 ? -8.510 -2.690 9.092 1.00 93.25 254 TYR A O 1
ATOM 1986 N N . ASP A 1 255 ? -9.289 -3.947 7.397 1.00 94.44 255 ASP A N 1
ATOM 1987 C CA . ASP A 1 255 ? -10.650 -3.401 7.373 1.00 94.44 255 ASP A CA 1
ATOM 1988 C C . ASP A 1 255 ? -11.604 -4.384 8.072 1.00 94.44 255 ASP A C 1
ATOM 1990 O O . ASP A 1 255 ? -12.060 -5.373 7.490 1.00 94.44 255 ASP A O 1
ATOM 1994 N N . ILE A 1 256 ? -11.855 -4.153 9.360 1.00 96.19 256 ILE A N 1
ATOM 1995 C CA . ILE A 1 256 ? -12.556 -5.080 10.250 1.00 96.19 256 ILE A CA 1
ATOM 1996 C C . ILE A 1 256 ? -14.043 -4.737 10.263 1.00 96.19 256 ILE A C 1
ATOM 1998 O O . ILE A 1 256 ? -14.504 -3.807 10.927 1.00 96.19 256 ILE A O 1
ATOM 2002 N N . ARG A 1 257 ? -14.815 -5.505 9.501 1.00 94.62 257 ARG A N 1
ATOM 2003 C CA . ARG A 1 257 ? -16.259 -5.300 9.328 1.00 94.62 257 ARG A CA 1
ATOM 2004 C C . ARG A 1 257 ? -17.056 -5.858 10.503 1.00 94.62 257 ARG A C 1
ATOM 2006 O O . ARG A 1 257 ? -16.607 -6.775 11.190 1.00 94.62 257 ARG A O 1
ATOM 2013 N N . ALA A 1 258 ? -18.298 -5.391 10.648 1.00 93.81 258 ALA A N 1
ATOM 2014 C CA . ALA A 1 258 ? -19.246 -5.900 11.644 1.00 93.81 258 ALA A CA 1
ATOM 2015 C C . ALA A 1 258 ? -19.347 -7.432 11.642 1.00 93.81 258 ALA A C 1
ATOM 2017 O O . ALA A 1 258 ? -19.369 -8.054 12.699 1.00 93.81 258 ALA A O 1
ATOM 2018 N N . ASN A 1 259 ? -19.343 -8.045 10.455 1.00 93.62 259 ASN A N 1
ATOM 2019 C CA . ASN A 1 259 ? -19.472 -9.492 10.325 1.00 93.62 259 ASN A CA 1
ATOM 2020 C C . ASN A 1 259 ? -18.266 -10.257 10.911 1.00 93.62 259 ASN A C 1
ATOM 2022 O O . ASN A 1 259 ? -18.452 -11.284 11.561 1.00 93.62 259 ASN A O 1
ATOM 2026 N N . ALA A 1 260 ? -17.047 -9.721 10.765 1.00 96.75 260 ALA A N 1
ATOM 2027 C CA . ALA A 1 260 ? -15.840 -10.281 11.380 1.00 96.75 260 ALA A CA 1
ATOM 2028 C C . ALA A 1 260 ? -15.858 -10.119 12.906 1.00 96.75 260 ALA A C 1
ATOM 2030 O O . ALA A 1 260 ? -15.464 -11.020 13.638 1.00 96.75 260 ALA A O 1
ATOM 2031 N N . MET A 1 261 ? -16.379 -8.995 13.400 1.00 97.12 261 MET A N 1
ATOM 2032 C CA . MET A 1 261 ? -16.555 -8.754 14.835 1.00 97.12 261 MET A CA 1
ATOM 2033 C C . MET A 1 261 ? -17.620 -9.662 15.471 1.00 97.12 261 MET A C 1
ATOM 2035 O O . MET A 1 261 ? -17.478 -10.047 16.632 1.00 97.12 261 MET A O 1
ATOM 2039 N N . GLN A 1 262 ? -18.671 -10.013 14.721 1.00 97.12 262 GLN A N 1
ATOM 2040 C CA . GLN A 1 262 ? -19.714 -10.960 15.138 1.00 97.12 262 GLN A CA 1
ATOM 2041 C C . GLN A 1 262 ? -19.236 -12.417 15.091 1.00 97.12 262 GLN A C 1
ATOM 2043 O O . GLN A 1 262 ? -19.691 -13.229 15.895 1.00 97.12 262 GLN A O 1
ATOM 2048 N N . ASN A 1 263 ? -18.303 -12.739 14.190 1.00 97.81 263 ASN A N 1
ATOM 2049 C CA . ASN A 1 263 ? -17.784 -14.088 13.964 1.00 97.81 263 ASN A CA 1
ATOM 2050 C C . ASN A 1 263 ? -16.249 -14.123 14.095 1.00 97.81 263 ASN A C 1
ATOM 2052 O O . ASN A 1 263 ? -15.547 -14.451 13.137 1.00 97.81 263 ASN A O 1
ATOM 2056 N N . PRO A 1 264 ? -15.687 -13.798 15.273 1.00 97.81 264 PRO A N 1
ATOM 2057 C CA . PRO A 1 264 ? -14.271 -13.459 15.390 1.00 97.81 264 PRO A CA 1
ATOM 2058 C C . PRO A 1 264 ? -13.310 -14.638 15.180 1.00 97.81 264 PRO A C 1
ATOM 2060 O O . PRO A 1 264 ? -12.124 -14.428 14.950 1.00 97.81 264 PRO A O 1
ATOM 2063 N N . THR A 1 265 ? -13.798 -15.878 15.225 1.00 97.88 265 THR A N 1
ATOM 2064 C CA . THR A 1 265 ? -13.014 -17.093 14.951 1.00 97.88 265 THR A CA 1
ATOM 2065 C C . THR A 1 265 ? -13.055 -17.532 13.486 1.00 97.88 265 THR A C 1
ATOM 2067 O O . THR A 1 265 ? -12.405 -18.513 13.137 1.00 97.88 265 THR A O 1
ATOM 2070 N N . ASP A 1 266 ? -13.856 -16.880 12.640 1.00 97.19 266 ASP A N 1
ATOM 2071 C CA . ASP A 1 266 ? -14.113 -17.326 11.273 1.00 97.19 266 ASP A CA 1
ATOM 2072 C C . ASP A 1 266 ? -13.286 -16.523 10.257 1.00 97.19 266 ASP A C 1
ATOM 2074 O O . ASP A 1 266 ? -13.565 -15.360 9.976 1.00 97.19 266 ASP A O 1
ATOM 2078 N N . GLY A 1 267 ? -12.261 -17.171 9.701 1.00 93.94 267 GLY A N 1
ATOM 2079 C CA . GLY A 1 267 ? -11.391 -16.628 8.655 1.00 93.94 267 GLY A CA 1
ATOM 2080 C C . GLY A 1 267 ? -11.832 -16.978 7.233 1.00 93.94 267 GLY A C 1
ATOM 2081 O O . GLY A 1 267 ? -11.004 -16.995 6.330 1.00 93.94 267 GLY A O 1
ATOM 2082 N N . THR A 1 268 ? -13.097 -17.331 7.000 1.00 94.06 268 THR A N 1
ATOM 2083 C CA . THR A 1 268 ? -13.601 -17.655 5.654 1.00 94.06 268 THR A CA 1
ATOM 2084 C C . THR A 1 268 ? -13.942 -16.405 4.845 1.00 94.06 268 THR A C 1
ATOM 2086 O O . THR A 1 268 ? -14.045 -15.304 5.372 1.00 94.06 268 THR A O 1
ATOM 2089 N N . GLN A 1 269 ? -14.205 -16.569 3.545 1.00 89.88 269 GLN A N 1
ATOM 2090 C CA . GLN A 1 269 ? -14.658 -15.472 2.681 1.00 89.88 269 GLN A CA 1
ATOM 2091 C C . GLN A 1 269 ? -15.932 -14.769 3.180 1.00 89.88 269 GLN A C 1
ATOM 2093 O O . GLN A 1 269 ? -16.125 -13.588 2.892 1.00 89.88 269 GLN A O 1
ATOM 2098 N N . ALA A 1 270 ? -16.808 -15.483 3.893 1.00 90.44 270 ALA A N 1
ATOM 2099 C CA . ALA A 1 270 ? -18.066 -14.927 4.379 1.00 90.44 270 ALA A CA 1
ATOM 2100 C C . ALA A 1 270 ? -17.848 -13.929 5.526 1.00 90.44 270 ALA A C 1
ATOM 2102 O O . ALA A 1 270 ? -18.483 -12.874 5.558 1.00 90.44 270 ALA A O 1
ATOM 2103 N N . ASN A 1 271 ? -16.948 -14.267 6.451 1.00 93.62 271 ASN A N 1
ATOM 2104 C CA . ASN A 1 271 ? -16.867 -13.631 7.766 1.00 93.62 271 ASN A CA 1
ATOM 2105 C C . ASN A 1 271 ? -15.486 -13.038 8.086 1.00 93.62 271 ASN A C 1
ATOM 2107 O O . ASN A 1 271 ? -15.397 -12.141 8.919 1.00 93.62 271 ASN A O 1
ATOM 2111 N N . GLY A 1 272 ? -14.430 -13.496 7.419 1.00 92.19 272 GLY A N 1
ATOM 2112 C CA . GLY A 1 272 ? -13.054 -13.093 7.676 1.00 92.19 272 GLY A CA 1
ATOM 2113 C C . GLY A 1 272 ? -12.708 -11.694 7.170 1.00 92.19 272 GLY A C 1
ATOM 2114 O O . GLY A 1 272 ? -13.377 -11.103 6.318 1.00 92.19 272 GLY A O 1
ATOM 2115 N N . ILE A 1 273 ? -11.602 -11.175 7.692 1.00 94.38 273 ILE A N 1
ATOM 2116 C CA . ILE A 1 273 ? -11.014 -9.899 7.292 1.00 94.38 273 ILE A CA 1
ATOM 2117 C C . ILE A 1 273 ? -10.243 -10.111 5.992 1.00 94.38 273 ILE A C 1
ATOM 2119 O O . ILE A 1 273 ? -9.425 -11.025 5.888 1.00 94.38 273 ILE A O 1
ATOM 2123 N N . ILE A 1 274 ? -10.497 -9.260 4.998 1.00 90.62 274 ILE A N 1
ATOM 2124 C CA . ILE A 1 274 ? -9.829 -9.341 3.697 1.00 90.62 274 ILE A CA 1
ATOM 2125 C C . ILE A 1 274 ? -8.411 -8.794 3.829 1.00 90.62 274 ILE A C 1
ATOM 2127 O O . ILE A 1 274 ? -8.219 -7.632 4.179 1.00 90.62 274 ILE A O 1
ATOM 2131 N N . VAL A 1 275 ? -7.428 -9.613 3.470 1.00 87.06 275 VAL A N 1
ATOM 2132 C CA . VAL A 1 275 ? -6.018 -9.233 3.405 1.00 87.06 275 VAL A CA 1
ATOM 2133 C C . VAL A 1 275 ? -5.532 -9.402 1.974 1.00 87.06 275 VAL A C 1
ATOM 2135 O O . VAL A 1 275 ? -5.566 -10.503 1.417 1.00 87.06 275 VAL A O 1
ATOM 2138 N N . ASN A 1 276 ? -5.063 -8.305 1.381 1.00 82.75 276 ASN A N 1
ATOM 2139 C CA . ASN A 1 276 ? -4.421 -8.323 0.073 1.00 82.75 276 ASN A CA 1
ATOM 2140 C C . ASN A 1 276 ? -2.933 -8.639 0.242 1.00 82.75 276 ASN A C 1
ATOM 2142 O O . ASN A 1 276 ? -2.226 -7.980 1.007 1.00 82.75 276 ASN A O 1
ATOM 2146 N N . ASN A 1 277 ? -2.460 -9.640 -0.490 1.00 80.31 277 ASN A N 1
ATOM 2147 C CA . ASN A 1 277 ? -1.046 -9.960 -0.604 1.00 80.31 277 ASN A CA 1
ATOM 2148 C C . ASN A 1 277 ? -0.587 -9.629 -2.017 1.00 80.31 277 ASN A C 1
ATOM 2150 O O . ASN A 1 277 ? -1.156 -10.145 -2.978 1.00 80.31 277 ASN A O 1
ATOM 2154 N N . ASN A 1 278 ? 0.435 -8.785 -2.114 1.00 81.94 278 ASN A N 1
ATOM 2155 C CA . ASN A 1 278 ? 1.024 -8.374 -3.379 1.00 81.94 278 ASN A CA 1
ATOM 2156 C C . ASN A 1 278 ? 2.349 -9.111 -3.558 1.00 81.94 278 ASN A C 1
ATOM 2158 O O . ASN A 1 278 ? 3.200 -9.078 -2.670 1.00 81.94 278 ASN A O 1
ATOM 2162 N N . GLU A 1 279 ? 2.526 -9.759 -4.701 1.00 81.44 279 GLU A N 1
ATOM 2163 C CA . GLU A 1 279 ? 3.789 -10.376 -5.094 1.00 81.44 279 GLU A CA 1
ATOM 2164 C C . GLU A 1 279 ? 4.154 -9.942 -6.513 1.00 81.44 279 GLU A C 1
ATOM 2166 O O . GLU A 1 279 ? 3.289 -9.818 -7.381 1.00 81.44 279 GLU A O 1
ATOM 2171 N N . THR A 1 280 ? 5.440 -9.696 -6.759 1.00 80.81 280 THR A N 1
ATOM 2172 C CA . THR A 1 280 ? 5.924 -9.514 -8.132 1.00 80.81 280 THR A CA 1
ATOM 2173 C C . THR A 1 280 ? 6.004 -10.887 -8.786 1.00 80.81 280 THR A C 1
ATOM 2175 O O . THR A 1 280 ? 6.649 -11.791 -8.255 1.00 80.81 280 THR A O 1
ATOM 2178 N N . VAL A 1 281 ? 5.332 -11.054 -9.920 1.00 80.62 281 VAL A N 1
ATOM 2179 C CA . VAL A 1 281 ? 5.340 -12.306 -10.675 1.00 80.62 281 VAL A CA 1
ATOM 2180 C C . VAL A 1 281 ? 6.661 -12.407 -11.423 1.00 80.62 281 VAL A C 1
ATOM 2182 O O . VAL A 1 281 ? 7.085 -11.457 -12.079 1.00 80.62 281 VAL A O 1
ATOM 2185 N N . LEU A 1 282 ? 7.319 -13.562 -11.338 1.00 75.81 282 LEU A N 1
ATOM 2186 C CA . LEU A 1 282 ? 8.524 -13.801 -12.120 1.00 75.81 282 LEU A CA 1
ATOM 2187 C C . LEU A 1 282 ? 8.159 -14.038 -13.589 1.00 75.81 282 LEU A C 1
ATOM 2189 O O . LEU A 1 282 ? 7.163 -14.709 -13.853 1.00 75.81 282 LEU A O 1
ATOM 2193 N N . PRO A 1 283 ? 8.996 -13.604 -14.544 1.00 73.88 283 PRO A N 1
ATOM 2194 C CA . PRO A 1 283 ? 8.851 -13.912 -15.965 1.00 73.88 283 PRO A CA 1
ATOM 2195 C C . PRO A 1 283 ? 8.385 -15.324 -16.324 1.00 73.88 283 PRO A C 1
ATOM 2197 O O . PRO A 1 283 ? 7.452 -15.511 -17.095 1.00 73.88 283 PRO A O 1
ATOM 2200 N N . ALA A 1 284 ? 9.012 -16.339 -15.724 1.00 76.19 284 ALA A N 1
ATOM 2201 C CA . ALA A 1 284 ? 8.702 -17.745 -15.982 1.00 76.19 284 ALA A CA 1
ATOM 2202 C C . ALA A 1 284 ? 7.295 -18.163 -15.508 1.00 76.19 284 ALA A C 1
ATOM 2204 O O . ALA A 1 284 ? 6.844 -19.265 -15.810 1.00 76.19 284 ALA A O 1
ATOM 2205 N N . GLN A 1 285 ? 6.627 -17.307 -14.735 1.00 82.75 285 GLN A N 1
ATOM 2206 C CA . GLN A 1 285 ? 5.301 -17.503 -14.158 1.00 82.75 285 GLN A CA 1
ATOM 2207 C C . GLN A 1 285 ? 4.268 -16.531 -14.741 1.00 82.75 285 GLN A C 1
ATOM 2209 O O . GLN A 1 285 ? 3.144 -16.474 -14.240 1.00 82.75 285 GLN A O 1
ATOM 2214 N N . PHE A 1 286 ? 4.629 -15.759 -15.772 1.00 84.56 286 PHE A N 1
ATOM 2215 C CA . PHE A 1 286 ? 3.679 -14.888 -16.452 1.00 84.56 286 PHE A CA 1
ATOM 2216 C C . PHE A 1 286 ? 2.506 -15.729 -16.990 1.00 84.56 286 PHE A C 1
ATOM 2218 O O . PHE A 1 286 ? 2.727 -16.764 -17.627 1.00 84.56 286 PHE A O 1
ATOM 2225 N N . PRO A 1 287 ? 1.250 -15.345 -16.693 1.00 86.56 287 PRO A N 1
ATOM 2226 C CA . PRO A 1 287 ? 0.091 -16.073 -17.190 1.00 86.56 287 PRO A CA 1
ATOM 2227 C C . PRO A 1 287 ? -0.011 -15.885 -18.701 1.00 86.56 287 PRO A C 1
ATOM 2229 O O . PRO A 1 287 ? 0.127 -14.766 -19.165 1.00 86.56 287 PRO A O 1
ATOM 2232 N N . ALA A 1 288 ? -0.339 -16.944 -19.449 1.00 88.06 288 ALA A N 1
ATOM 2233 C CA . ALA A 1 288 ? -0.405 -16.902 -20.919 1.00 88.06 288 ALA A CA 1
ATOM 2234 C C . ALA A 1 288 ? -1.249 -15.738 -21.482 1.00 88.06 288 ALA A C 1
ATOM 2236 O O . ALA A 1 288 ? -0.991 -15.247 -22.581 1.00 88.06 288 ALA A O 1
ATOM 2237 N N . SER A 1 289 ? -2.256 -15.301 -20.723 1.00 89.88 289 SER A N 1
ATOM 2238 C CA . SER A 1 289 ? -3.080 -14.138 -21.028 1.00 89.88 289 SER A CA 1
ATOM 2239 C C . SER A 1 289 ? -3.392 -13.336 -19.768 1.00 89.88 289 SER A C 1
ATOM 2241 O O . SER A 1 289 ? -3.663 -13.922 -18.715 1.00 89.88 289 SER A O 1
ATOM 2243 N N . VAL A 1 290 ? -3.467 -12.014 -19.902 1.00 88.94 290 VAL A N 1
ATOM 2244 C CA . VAL A 1 290 ? -3.996 -11.106 -18.875 1.00 88.94 290 VAL A CA 1
ATOM 2245 C C . VAL A 1 290 ? -5.181 -10.324 -19.419 1.00 88.94 290 VAL A C 1
ATOM 2247 O O . VAL A 1 290 ? -5.257 -10.020 -20.608 1.00 88.94 290 VAL A O 1
ATOM 2250 N N . VAL A 1 291 ? -6.111 -9.990 -18.528 1.00 88.25 291 VAL A N 1
ATOM 2251 C CA . VAL A 1 291 ? -7.266 -9.152 -18.846 1.00 88.25 291 VAL A CA 1
ATOM 2252 C C . VAL A 1 291 ? -7.076 -7.816 -18.155 1.00 88.25 291 VAL A C 1
ATOM 2254 O O . VAL A 1 291 ? -6.960 -7.744 -16.934 1.00 88.25 291 VAL A O 1
ATOM 2257 N N . CYS A 1 292 ? -7.048 -6.761 -18.949 1.00 86.06 292 CYS A N 1
ATOM 2258 C CA . CYS A 1 292 ? -7.013 -5.402 -18.463 1.00 86.06 292 CYS A CA 1
ATOM 2259 C C . CYS A 1 292 ? -8.439 -4.861 -18.352 1.00 86.06 292 CYS A C 1
ATOM 2261 O O . CYS A 1 292 ? -9.273 -5.038 -19.247 1.00 86.06 292 CYS A O 1
ATOM 2263 N N . VAL A 1 293 ? -8.707 -4.207 -17.227 1.00 80.81 293 VAL A N 1
ATOM 2264 C CA . VAL A 1 293 ? -10.056 -3.804 -16.817 1.00 80.81 293 VAL A CA 1
ATOM 2265 C C . VAL A 1 293 ? -10.264 -2.293 -16.784 1.00 80.81 293 VAL A C 1
ATOM 2267 O O . VAL A 1 293 ? -11.405 -1.846 -16.781 1.00 80.81 293 VAL A O 1
ATOM 2270 N N . GLU A 1 294 ? -9.181 -1.524 -16.784 1.00 78.06 294 GLU A N 1
ATOM 2271 C CA . GLU A 1 294 ? -9.185 -0.066 -16.757 1.00 78.06 294 GLU A CA 1
ATOM 2272 C C . GLU A 1 294 ? -7.884 0.449 -17.380 1.00 78.06 294 GLU A C 1
ATOM 2274 O O . GLU A 1 294 ? -6.835 -0.176 -17.221 1.00 78.06 294 GLU A O 1
ATOM 2279 N N . GLN A 1 295 ? -7.968 1.593 -18.072 1.00 83.00 295 GLN A N 1
ATOM 2280 C CA . GLN A 1 295 ? -6.838 2.268 -18.716 1.00 83.00 295 GLN A CA 1
ATOM 2281 C C . GLN A 1 295 ? -5.988 1.321 -19.576 1.00 83.00 295 GLN A C 1
ATOM 2283 O O . GLN A 1 295 ? -4.766 1.285 -19.490 1.00 83.00 295 GLN A O 1
ATOM 2288 N N . CYS A 1 296 ? -6.644 0.534 -20.424 1.00 86.50 296 CYS A N 1
ATOM 2289 C CA . CYS A 1 296 ? -5.982 -0.451 -21.264 1.00 86.50 296 CYS A CA 1
ATOM 2290 C C . CYS A 1 296 ? -5.312 0.205 -22.470 1.00 86.50 296 CYS A C 1
ATOM 2292 O O . CYS A 1 296 ? -6.027 0.730 -23.333 1.00 86.50 296 CYS A O 1
ATOM 2294 N N . PRO A 1 297 ? -3.969 0.191 -22.553 1.00 88.38 297 PRO A N 1
ATOM 2295 C CA . PRO A 1 297 ? -3.270 0.738 -23.701 1.00 88.38 297 PRO A CA 1
ATOM 2296 C C . PRO A 1 297 ? -3.459 -0.117 -24.960 1.00 88.38 297 PRO A C 1
ATOM 2298 O O . PRO A 1 297 ? -3.897 -1.257 -24.921 1.00 88.38 297 PRO A O 1
ATOM 2301 N N . THR A 1 298 ? -3.099 0.427 -26.111 1.00 87.44 298 THR A N 1
ATOM 2302 C CA . THR A 1 298 ? -2.805 -0.394 -27.300 1.00 87.44 298 THR A CA 1
ATOM 2303 C C . THR A 1 298 ? -1.442 0.020 -27.812 1.00 87.44 298 THR A C 1
ATOM 2305 O O . THR A 1 298 ? -1.048 1.170 -27.592 1.00 87.44 298 THR A O 1
ATOM 2308 N N . ALA A 1 299 ? -0.727 -0.859 -28.508 1.00 84.75 299 ALA A N 1
ATOM 2309 C CA . ALA A 1 299 ? 0.582 -0.514 -29.057 1.00 84.75 299 ALA A CA 1
ATOM 2310 C C . ALA A 1 299 ? 0.481 0.713 -29.981 1.00 84.75 299 ALA A C 1
ATOM 2312 O O . ALA A 1 299 ? 1.294 1.635 -29.907 1.00 84.75 299 ALA A O 1
ATOM 2313 N N . ALA A 1 300 ? -0.582 0.781 -30.791 1.00 88.50 300 ALA A N 1
ATOM 2314 C CA . ALA A 1 300 ? -0.853 1.907 -31.679 1.00 88.50 300 ALA A CA 1
ATOM 2315 C C . ALA A 1 300 ? -1.040 3.236 -30.925 1.00 88.50 300 ALA A C 1
ATOM 2317 O O . ALA A 1 300 ? -0.410 4.235 -31.279 1.00 88.50 300 ALA A O 1
ATOM 2318 N N . LEU A 1 301 ? -1.888 3.259 -29.889 1.00 89.75 301 LEU A N 1
ATOM 2319 C CA . LEU A 1 301 ? -2.145 4.476 -29.112 1.00 89.75 301 LEU A CA 1
ATOM 2320 C C . LEU A 1 301 ? -0.929 4.875 -28.275 1.00 89.75 301 LEU A C 1
ATOM 2322 O O . LEU A 1 301 ? -0.579 6.049 -28.254 1.00 89.75 301 LEU A O 1
ATOM 2326 N N . LEU A 1 302 ? -0.245 3.912 -27.655 1.00 88.25 302 LEU A N 1
ATOM 2327 C CA . LEU A 1 302 ? 0.960 4.166 -26.872 1.00 88.25 302 LEU A CA 1
ATOM 2328 C C . LEU A 1 302 ? 2.065 4.789 -27.736 1.00 88.25 302 LEU A C 1
ATOM 2330 O O . LEU A 1 302 ? 2.609 5.832 -27.373 1.00 88.25 302 LEU A O 1
ATOM 2334 N N . ASN A 1 303 ? 2.334 4.218 -28.914 1.00 85.75 303 ASN A N 1
ATOM 2335 C CA . ASN A 1 303 ? 3.318 4.757 -29.853 1.00 85.75 303 ASN A CA 1
ATOM 2336 C C . ASN A 1 303 ? 2.935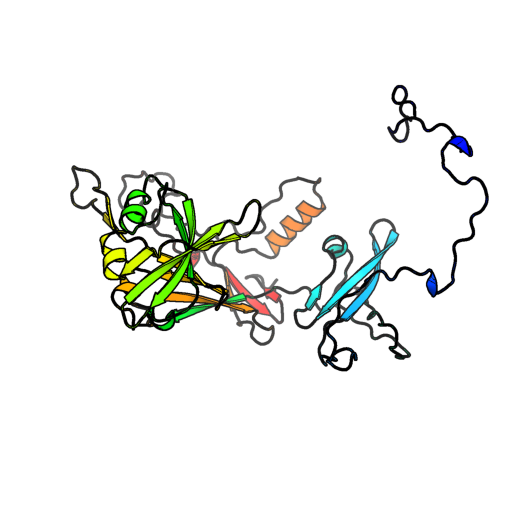 6.159 -30.347 1.00 85.75 303 ASN A C 1
ATOM 2338 O O . ASN A 1 303 ? 3.795 7.036 -30.429 1.00 85.75 303 ASN A O 1
ATOM 2342 N N . ALA A 1 304 ? 1.653 6.399 -30.637 1.00 88.38 304 ALA A N 1
ATOM 2343 C CA . ALA A 1 304 ? 1.172 7.719 -31.042 1.00 88.38 304 ALA A CA 1
ATOM 2344 C C . ALA A 1 304 ? 1.334 8.762 -29.923 1.00 88.38 304 ALA A C 1
ATOM 2346 O O . ALA A 1 304 ? 1.786 9.879 -30.183 1.00 88.38 304 ALA A O 1
ATOM 2347 N N . THR A 1 305 ? 1.009 8.397 -28.680 1.00 88.19 305 THR A N 1
ATOM 2348 C CA . THR A 1 305 ? 1.180 9.252 -27.501 1.00 88.19 305 THR A CA 1
ATOM 2349 C C . THR A 1 305 ? 2.650 9.590 -27.267 1.00 88.19 305 THR A C 1
ATOM 2351 O O . THR A 1 305 ? 2.975 10.763 -27.089 1.00 88.19 305 THR A O 1
ATOM 2354 N N . ILE A 1 306 ? 3.543 8.595 -27.311 1.00 84.12 306 ILE A N 1
ATOM 2355 C CA . ILE A 1 306 ? 4.988 8.798 -27.129 1.00 84.12 306 ILE A CA 1
ATOM 2356 C C . ILE A 1 306 ? 5.546 9.691 -28.241 1.00 84.12 306 ILE A C 1
ATOM 2358 O O . ILE A 1 306 ? 6.227 10.672 -27.952 1.00 84.12 306 ILE A O 1
ATOM 2362 N N . ALA A 1 307 ? 5.213 9.413 -29.505 1.00 85.12 307 ALA A N 1
ATOM 2363 C CA . ALA A 1 307 ? 5.668 10.224 -30.633 1.00 85.12 307 ALA A CA 1
ATOM 2364 C C . ALA A 1 307 ? 5.203 11.686 -30.518 1.00 85.12 307 ALA A C 1
ATOM 2366 O O . ALA A 1 307 ? 5.982 12.607 -30.764 1.00 85.12 307 ALA A O 1
ATOM 2367 N N . ALA A 1 308 ? 3.955 11.911 -30.094 1.00 85.44 308 ALA A N 1
ATOM 2368 C CA . ALA A 1 308 ? 3.428 13.252 -29.855 1.00 85.44 308 ALA A CA 1
ATOM 2369 C C . ALA A 1 308 ? 4.115 13.952 -28.672 1.00 85.44 308 ALA A C 1
ATOM 2371 O O . ALA A 1 308 ? 4.345 15.157 -28.736 1.00 85.44 308 ALA A O 1
ATOM 2372 N N . ALA A 1 309 ? 4.463 13.213 -27.615 1.00 83.38 309 ALA A N 1
ATOM 2373 C CA . ALA A 1 309 ? 5.152 13.759 -26.449 1.00 83.38 309 ALA A CA 1
ATOM 2374 C C . ALA A 1 309 ? 6.578 14.200 -26.795 1.00 83.38 309 ALA A C 1
ATOM 2376 O O . ALA A 1 309 ? 6.977 15.302 -26.433 1.00 83.38 309 ALA A O 1
ATOM 2377 N N . VAL A 1 310 ? 7.310 13.378 -27.554 1.00 80.81 310 VAL A N 1
ATOM 2378 C CA . VAL A 1 310 ? 8.672 13.689 -28.019 1.00 80.81 310 VAL A CA 1
ATOM 2379 C C . VAL A 1 310 ? 8.683 14.889 -28.972 1.00 80.81 310 VAL A C 1
ATOM 2381 O O . VAL A 1 310 ? 9.595 15.708 -28.919 1.00 80.81 310 VAL A O 1
ATOM 2384 N N . ALA A 1 311 ? 7.671 15.018 -29.833 1.00 84.44 311 ALA A N 1
ATOM 2385 C CA . ALA A 1 311 ? 7.556 16.145 -30.760 1.00 84.44 311 ALA A CA 1
ATOM 2386 C C . ALA A 1 311 ? 7.001 17.433 -30.114 1.00 84.44 311 ALA A C 1
ATOM 2388 O O . ALA A 1 311 ? 7.050 18.500 -30.730 1.00 84.44 311 ALA A O 1
ATOM 2389 N N . GLY A 1 312 ? 6.418 17.337 -28.917 1.00 82.19 312 GLY A N 1
ATOM 2390 C CA . GLY A 1 312 ? 5.728 18.433 -28.241 1.00 82.19 312 GLY A CA 1
ATOM 2391 C C . GLY A 1 312 ? 6.662 19.360 -27.462 1.00 82.19 312 GLY A C 1
ATOM 2392 O O . GLY A 1 312 ? 7.744 18.979 -27.028 1.00 82.19 312 GLY A O 1
ATOM 2393 N N . ALA A 1 313 ? 6.217 20.598 -27.226 1.00 80.50 313 ALA A N 1
ATOM 2394 C CA . ALA A 1 313 ? 6.894 21.490 -26.285 1.00 80.50 313 ALA A CA 1
ATOM 2395 C C . ALA A 1 313 ? 6.672 21.014 -24.832 1.00 80.50 313 ALA A C 1
ATOM 2397 O O . ALA A 1 313 ? 5.604 20.452 -24.548 1.00 80.50 313 ALA A O 1
ATOM 2398 N N . PRO A 1 314 ? 7.597 21.288 -23.891 1.00 73.81 314 PRO A N 1
ATOM 2399 C CA . PRO A 1 314 ? 7.399 20.985 -22.475 1.00 73.81 314 PRO A CA 1
ATOM 2400 C C . PRO A 1 314 ? 6.048 21.504 -21.957 1.00 73.81 314 PRO A C 1
ATOM 2402 O O . PRO A 1 314 ? 5.709 22.671 -22.142 1.00 73.81 314 PRO A O 1
ATOM 2405 N N . GLY A 1 315 ? 5.264 20.625 -21.327 1.00 72.94 315 GLY A N 1
ATOM 2406 C CA . GLY A 1 315 ? 3.921 20.942 -20.820 1.00 72.94 315 GLY A CA 1
ATOM 2407 C C . GLY A 1 315 ? 2.780 20.809 -21.839 1.00 72.94 315 GLY A C 1
ATOM 2408 O O . GLY A 1 315 ? 1.633 21.100 -21.499 1.00 72.94 315 GLY A O 1
ATOM 2409 N N . SER A 1 316 ? 3.055 20.359 -23.068 1.00 80.94 316 SER A N 1
ATOM 2410 C CA . SER A 1 316 ? 2.006 20.054 -24.050 1.00 80.94 316 SER A CA 1
ATOM 2411 C C . SER A 1 316 ? 1.170 18.850 -23.614 1.00 80.94 316 SER A C 1
ATOM 2413 O O . SER A 1 316 ? 1.688 17.875 -23.073 1.00 80.94 316 SER A O 1
ATOM 2415 N N . THR A 1 317 ? -0.134 18.902 -23.886 1.00 86.00 317 THR A N 1
ATOM 2416 C CA . THR A 1 317 ? -1.018 17.745 -23.706 1.00 86.00 317 THR A CA 1
ATOM 2417 C C . THR A 1 317 ? -0.931 16.832 -24.925 1.00 86.00 317 THR A C 1
ATOM 2419 O O . THR A 1 317 ? -0.847 17.298 -26.061 1.00 86.00 317 THR A O 1
ATOM 2422 N N . VAL A 1 318 ? -0.951 15.522 -24.687 1.00 87.56 318 VAL A N 1
ATOM 2423 C CA . VAL A 1 318 ? -0.938 14.487 -25.727 1.00 87.56 318 VAL A CA 1
ATOM 2424 C C . VAL A 1 318 ? -2.190 13.628 -25.621 1.00 87.56 318 VAL A C 1
ATOM 2426 O O . VAL A 1 318 ? -2.828 13.569 -24.568 1.00 87.56 318 VAL A O 1
ATOM 2429 N N . ALA A 1 319 ? -2.559 12.970 -26.719 1.00 87.31 319 ALA A N 1
ATOM 2430 C CA . ALA A 1 319 ? -3.664 12.021 -26.708 1.00 87.31 319 ALA A CA 1
ATOM 2431 C C . ALA A 1 319 ? -3.396 10.891 -25.700 1.00 87.31 319 ALA A C 1
ATOM 2433 O O . ALA A 1 319 ? -2.251 10.469 -25.525 1.00 87.31 319 ALA A O 1
ATOM 2434 N N . SER A 1 320 ? -4.450 10.404 -25.040 1.00 84.69 320 SER A N 1
ATOM 2435 C CA . SER A 1 320 ? -4.337 9.297 -24.087 1.00 84.69 320 SER A CA 1
ATOM 2436 C C . SER A 1 320 ? -3.865 8.017 -24.793 1.00 84.69 320 SER A C 1
ATOM 2438 O O . SER A 1 320 ? -4.377 7.715 -25.874 1.00 84.69 320 SER A O 1
ATOM 2440 N N . PRO A 1 321 ? -2.951 7.238 -24.184 1.00 88.50 321 PRO A N 1
ATOM 2441 C CA . PRO A 1 321 ? -2.516 5.961 -24.742 1.00 88.50 321 PRO A CA 1
ATOM 2442 C C . PRO A 1 321 ? -3.561 4.847 -24.551 1.00 88.50 321 PRO A C 1
ATOM 2444 O O . PRO A 1 321 ? -3.346 3.729 -25.016 1.00 88.50 321 PRO A O 1
ATOM 2447 N N . TYR A 1 322 ? -4.674 5.125 -23.861 1.00 88.00 322 TYR A N 1
ATOM 2448 C CA . TYR A 1 322 ? -5.676 4.140 -23.460 1.00 88.00 322 TYR A CA 1
ATOM 2449 C C . TYR A 1 322 ? -6.860 4.069 -24.426 1.00 88.00 322 TYR A C 1
ATOM 2451 O O . TYR A 1 322 ? -7.322 5.079 -24.960 1.00 88.00 322 TYR A O 1
ATOM 2459 N N . ALA A 1 323 ? -7.398 2.865 -24.615 1.00 80.81 323 ALA A N 1
ATOM 2460 C CA . ALA A 1 323 ? -8.581 2.639 -25.431 1.00 80.81 323 ALA A CA 1
ATOM 2461 C C . ALA A 1 323 ? -9.808 3.359 -24.841 1.00 80.81 323 ALA A C 1
ATOM 2463 O O . ALA A 1 323 ? -10.194 3.127 -23.696 1.00 80.81 323 ALA A O 1
ATOM 2464 N N . ALA A 1 324 ? -10.479 4.181 -25.653 1.00 69.62 324 ALA A N 1
ATOM 2465 C CA . ALA A 1 324 ? -11.650 4.956 -25.225 1.00 69.62 324 ALA A CA 1
ATOM 2466 C C . ALA A 1 324 ? -12.824 4.084 -24.732 1.00 69.62 324 ALA A C 1
ATOM 2468 O O . ALA A 1 324 ? -13.638 4.531 -23.931 1.00 69.62 324 ALA A O 1
ATOM 2469 N N . THR A 1 325 ? -12.906 2.831 -25.186 1.00 66.12 325 THR A N 1
ATOM 2470 C CA . THR A 1 325 ? -13.953 1.866 -24.810 1.00 66.12 325 THR A CA 1
ATOM 2471 C C . THR A 1 325 ? -13.698 1.161 -23.473 1.00 66.12 325 THR A C 1
ATOM 2473 O O . THR A 1 325 ? -14.481 0.297 -23.090 1.00 66.12 325 THR A O 1
ATOM 2476 N N . ASN A 1 326 ? -12.608 1.486 -22.772 1.00 66.06 326 ASN A N 1
ATOM 2477 C CA . ASN A 1 326 ? -12.145 0.774 -21.579 1.00 66.06 326 ASN A CA 1
ATOM 2478 C C . ASN A 1 326 ? -12.301 1.580 -20.269 1.00 66.06 326 ASN A C 1
ATOM 2480 O O . ASN A 1 326 ? -11.669 1.306 -19.253 1.00 66.06 326 ASN A O 1
ATOM 2484 N N . TRP A 1 327 ? -13.165 2.589 -20.252 1.00 60.34 327 TRP A N 1
ATOM 2485 C CA . TRP A 1 327 ? -13.443 3.283 -18.999 1.00 60.34 327 TRP A CA 1
ATOM 2486 C C . TRP A 1 327 ? -14.314 2.396 -18.082 1.00 60.34 327 TRP A C 1
ATOM 2488 O O . TRP A 1 327 ? -15.337 1.890 -18.551 1.00 60.34 327 TRP A O 1
ATOM 2498 N N . PRO A 1 328 ? -13.966 2.194 -16.793 1.00 52.53 328 PRO A N 1
ATOM 2499 C CA . PRO A 1 328 ? -14.612 1.220 -15.895 1.00 52.53 328 PRO A CA 1
ATOM 2500 C C . PRO A 1 328 ? -16.006 1.646 -15.407 1.00 52.53 328 PRO A C 1
ATOM 2502 O O . PRO A 1 328 ? -16.530 1.118 -14.427 1.00 52.53 328 PRO A O 1
ATOM 2505 N N . ILE A 1 329 ? -16.630 2.607 -16.081 1.00 52.16 329 ILE A N 1
ATOM 2506 C CA . ILE A 1 329 ? -18.018 2.953 -15.824 1.00 52.16 329 ILE A CA 1
ATOM 2507 C C . ILE A 1 329 ? -18.856 1.967 -16.630 1.00 52.16 329 ILE A C 1
ATOM 2509 O O . ILE A 1 329 ? -18.683 1.839 -17.843 1.00 52.16 329 ILE A O 1
ATOM 2513 N N . LEU A 1 330 ? -19.769 1.266 -15.953 1.00 49.88 330 LEU A N 1
ATOM 2514 C CA . LEU A 1 330 ? -20.891 0.629 -16.626 1.00 49.88 330 LEU A CA 1
ATOM 2515 C C . LEU A 1 330 ? -21.579 1.722 -17.444 1.00 49.88 330 LEU A C 1
ATOM 2517 O O . LEU A 1 330 ? -22.304 2.548 -16.888 1.00 49.88 330 LEU A O 1
ATOM 2521 N N . THR A 1 331 ? -21.324 1.755 -18.751 1.00 47.22 331 THR A N 1
ATOM 2522 C CA . THR A 1 331 ? -22.105 2.556 -19.680 1.00 47.22 331 THR A CA 1
ATOM 2523 C C . THR A 1 331 ? -23.490 1.928 -19.690 1.00 47.22 331 THR A C 1
ATOM 2525 O O . THR A 1 331 ? -23.804 1.010 -20.446 1.00 47.22 331 THR A O 1
ATOM 2528 N N . GLY A 1 332 ? -24.331 2.366 -18.751 1.00 43.66 332 GLY A N 1
ATOM 2529 C CA . GLY A 1 332 ? -25.764 2.155 -18.855 1.00 43.66 332 GLY A CA 1
ATOM 2530 C C . GLY A 1 332 ? -26.240 2.720 -20.194 1.00 43.66 332 GLY A C 1
ATOM 2531 O O . GLY A 1 332 ? -25.525 3.472 -20.858 1.00 43.66 332 GLY A O 1
ATOM 2532 N N . ALA A 1 333 ? -27.475 2.429 -20.589 1.00 45.44 333 ALA A N 1
ATOM 2533 C CA . ALA A 1 333 ? -28.093 2.957 -21.813 1.00 45.44 333 ALA A CA 1
ATOM 2534 C C . ALA A 1 333 ? -28.212 4.508 -21.865 1.00 45.44 333 ALA A C 1
ATOM 2536 O O . ALA A 1 333 ? -28.910 5.054 -22.709 1.00 45.44 333 ALA A O 1
ATOM 2537 N N . ASN A 1 334 ? -27.529 5.218 -20.971 1.00 46.69 334 ASN A N 1
ATOM 2538 C CA . ASN A 1 334 ? -27.654 6.627 -20.635 1.00 46.69 334 ASN A CA 1
ATOM 2539 C C . ASN A 1 334 ? -26.822 7.536 -21.531 1.00 46.69 334 ASN A C 1
ATOM 2541 O O . ASN A 1 334 ? -27.129 8.718 -21.633 1.00 46.69 334 ASN A O 1
ATOM 2545 N N . ASP A 1 335 ? -25.810 6.982 -22.201 1.00 46.81 335 ASP A N 1
ATOM 2546 C CA . ASP A 1 335 ? -25.068 7.696 -23.243 1.00 46.81 335 ASP A CA 1
ATOM 2547 C C . ASP A 1 335 ? -25.792 7.616 -24.601 1.00 46.81 335 ASP A C 1
ATOM 2549 O O . ASP A 1 335 ? -25.376 8.2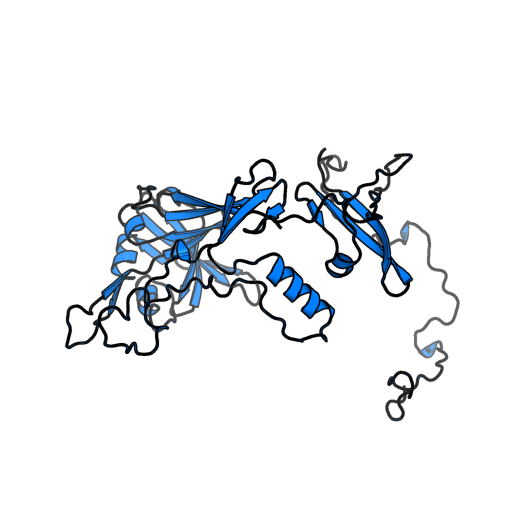41 -25.579 1.00 46.81 335 ASP A O 1
ATOM 2553 N N . ALA A 1 336 ? -26.907 6.873 -24.680 1.00 45.31 336 ALA A N 1
ATOM 2554 C CA . ALA A 1 336 ? -27.805 6.934 -25.822 1.00 45.31 336 ALA A CA 1
ATOM 2555 C C . ALA A 1 336 ? -28.603 8.254 -25.774 1.00 45.31 336 ALA A C 1
ATOM 2557 O O . ALA A 1 336 ? -29.172 8.593 -24.731 1.00 45.31 336 ALA A O 1
ATOM 2558 N N . PRO A 1 337 ? -28.701 9.005 -26.886 1.00 43.94 337 PRO A N 1
ATOM 2559 C CA . PRO A 1 337 ? -29.497 10.227 -26.931 1.00 43.94 337 PRO A CA 1
ATOM 2560 C C . PRO A 1 337 ? -30.950 9.962 -26.487 1.00 43.94 337 PRO A C 1
ATOM 2562 O O . PRO A 1 337 ? -31.685 9.267 -27.187 1.00 43.94 337 PRO A O 1
ATOM 2565 N N . GLY A 1 338 ? -31.369 10.521 -25.341 1.00 54.06 338 GLY A N 1
ATOM 2566 C CA . GLY A 1 338 ? -32.766 10.493 -24.875 1.00 54.06 338 GLY A CA 1
ATOM 2567 C C . GLY A 1 338 ? -33.062 9.848 -23.510 1.00 54.06 338 GLY A C 1
ATOM 2568 O O . GLY A 1 338 ? -34.228 9.839 -23.125 1.00 54.06 338 GLY A O 1
ATOM 2569 N N . CYS A 1 339 ? -32.077 9.343 -22.757 1.00 51.19 339 CYS A N 1
ATOM 2570 C CA . CYS A 1 339 ? -32.320 8.856 -21.386 1.00 51.19 339 CYS A CA 1
ATOM 2571 C C . CYS A 1 339 ? -32.475 10.022 -20.385 1.00 51.19 339 CYS A C 1
ATOM 2573 O O . CYS A 1 339 ? -31.614 10.897 -20.300 1.00 51.19 339 CYS A O 1
ATOM 2575 N N . ALA A 1 340 ? -33.552 10.007 -19.592 1.00 57.56 340 ALA A N 1
ATOM 2576 C CA . ALA A 1 340 ? -33.770 10.900 -18.449 1.00 57.56 340 ALA A CA 1
ATOM 2577 C C . ALA A 1 340 ? -33.705 10.109 -17.131 1.00 57.56 340 ALA A C 1
ATOM 2579 O O . ALA A 1 340 ? -34.032 8.923 -17.107 1.00 57.56 340 ALA A O 1
ATOM 2580 N N . GLU A 1 341 ? -33.327 10.767 -16.028 1.00 50.81 341 GLU A N 1
ATOM 2581 C CA . GLU A 1 341 ? -33.068 10.127 -14.718 1.00 50.81 341 GLU A CA 1
ATOM 2582 C C . GLU A 1 341 ? -34.251 9.323 -14.152 1.00 50.81 341 GLU A C 1
ATOM 2584 O O . GLU A 1 341 ? -34.064 8.446 -13.311 1.00 50.81 341 GLU A O 1
ATOM 2589 N N . THR A 1 342 ? -35.462 9.599 -14.636 1.00 54.91 342 THR A N 1
ATOM 2590 C CA . THR A 1 342 ? -36.722 8.984 -14.209 1.00 54.91 342 THR A CA 1
ATOM 2591 C C . THR A 1 342 ? -37.149 7.773 -15.045 1.00 54.91 342 THR A C 1
ATOM 2593 O O . THR A 1 342 ? -38.174 7.166 -14.739 1.00 54.91 342 THR A O 1
ATOM 2596 N N . MET A 1 343 ? -36.416 7.408 -16.105 1.00 53.09 343 MET A N 1
ATOM 2597 C CA . MET A 1 343 ? -36.774 6.274 -16.964 1.00 53.09 343 MET A CA 1
ATOM 2598 C C . MET A 1 343 ? -36.224 4.946 -16.426 1.00 53.09 343 MET A C 1
ATOM 2600 O O . MET A 1 343 ? -35.022 4.776 -16.212 1.00 53.09 343 MET A O 1
ATOM 2604 N N . GLU A 1 344 ? -37.123 3.978 -16.246 1.00 43.97 344 GLU A N 1
ATOM 2605 C CA . GLU A 1 344 ? -36.814 2.612 -15.818 1.00 43.97 344 GLU A CA 1
ATOM 2606 C C . GLU A 1 344 ? -35.855 1.940 -16.823 1.00 43.97 344 GLU A C 1
ATOM 2608 O O . GLU A 1 344 ? -36.102 1.932 -18.028 1.00 43.97 344 GLU A O 1
ATOM 2613 N N . GLY A 1 345 ? -34.714 1.433 -16.340 1.00 49.53 345 GLY A N 1
ATOM 2614 C CA . GLY A 1 345 ? -33.623 0.901 -17.175 1.00 49.53 345 GLY A CA 1
ATOM 2615 C C . GLY A 1 345 ? -32.473 1.882 -17.458 1.00 49.53 345 GLY A C 1
ATOM 2616 O O . GLY A 1 345 ? -31.352 1.424 -17.675 1.00 49.53 345 GLY A O 1
ATOM 2617 N N . CYS A 1 346 ? -32.684 3.201 -17.333 1.00 51.12 346 CYS A N 1
ATOM 2618 C CA . CYS A 1 346 ? -31.627 4.224 -17.467 1.00 51.12 346 CYS A CA 1
ATOM 2619 C C . CYS A 1 346 ? -30.804 4.435 -16.166 1.00 51.12 346 CYS A C 1
ATOM 2621 O O . CYS A 1 346 ? -30.004 5.356 -16.053 1.00 51.12 346 CYS A O 1
ATOM 2623 N N . ASN A 1 347 ? -30.972 3.610 -15.129 1.00 49.22 347 ASN A N 1
ATOM 2624 C CA . ASN A 1 347 ? -30.163 3.685 -13.896 1.00 49.22 347 ASN A CA 1
ATOM 2625 C C . ASN A 1 347 ? -29.366 2.397 -13.621 1.00 49.22 347 ASN A C 1
ATOM 2627 O O . ASN A 1 347 ? -28.684 2.294 -12.600 1.00 49.22 347 ASN A O 1
ATOM 2631 N N . ALA A 1 348 ? -29.411 1.418 -14.532 1.00 44.31 348 ALA A N 1
ATOM 2632 C CA . ALA A 1 348 ? -28.636 0.190 -14.399 1.00 44.31 348 ALA A CA 1
ATOM 2633 C C . ALA A 1 348 ? -27.130 0.513 -14.422 1.00 44.31 348 ALA A C 1
ATOM 2635 O O . ALA A 1 348 ? -26.612 1.014 -15.416 1.00 44.31 348 ALA A O 1
ATOM 2636 N N . GLY A 1 349 ? -26.438 0.253 -13.309 1.00 49.19 349 GLY A N 1
ATOM 2637 C CA . GLY A 1 349 ? -24.993 0.465 -13.174 1.00 49.19 349 GLY A CA 1
ATOM 2638 C C . GLY A 1 349 ? -24.544 1.860 -12.722 1.00 49.19 349 GLY A C 1
ATOM 2639 O O . GLY A 1 349 ? -23.364 2.033 -12.448 1.00 49.19 349 GLY A O 1
ATOM 2640 N N . ARG A 1 350 ? -25.454 2.835 -12.551 1.00 47.78 350 ARG A N 1
ATOM 2641 C CA . ARG A 1 350 ? -25.112 4.201 -12.079 1.00 47.78 350 ARG A CA 1
ATOM 2642 C C . ARG A 1 350 ? -24.536 4.231 -10.655 1.00 47.78 350 ARG A C 1
ATOM 2644 O O . ARG A 1 350 ? -23.738 5.104 -10.336 1.00 47.78 350 ARG A O 1
ATOM 2651 N N . TRP A 1 351 ? -24.935 3.268 -9.824 1.00 45.09 351 TRP A N 1
ATOM 2652 C CA . TRP A 1 351 ? -24.580 3.181 -8.399 1.00 45.09 351 TRP A CA 1
ATOM 2653 C C . TRP A 1 351 ? -23.726 1.956 -8.050 1.00 45.09 351 TRP A C 1
ATOM 2655 O O . TRP A 1 351 ? -23.391 1.747 -6.888 1.00 45.09 351 TRP A O 1
ATOM 2665 N N . TYR A 1 352 ? -23.364 1.144 -9.046 1.00 46.44 352 TYR A N 1
ATOM 2666 C CA . TYR A 1 352 ? -22.568 -0.063 -8.852 1.00 46.44 352 TYR A CA 1
ATOM 2667 C C . TYR A 1 352 ? -21.305 0.023 -9.694 1.00 46.44 352 TYR A C 1
ATOM 2669 O O . TYR A 1 352 ? -21.373 0.103 -10.918 1.00 46.44 352 TYR A O 1
ATOM 2677 N N . GLN A 1 353 ? -20.147 -0.036 -9.039 1.00 49.97 353 GLN A N 1
ATOM 2678 C CA . GLN A 1 353 ? -18.895 -0.249 -9.751 1.00 49.97 353 GLN A CA 1
ATOM 2679 C C . GLN A 1 353 ? -18.832 -1.704 -10.214 1.00 49.97 353 GLN A C 1
ATOM 2681 O O . GLN A 1 353 ? -18.974 -2.632 -9.417 1.00 49.97 353 GLN A O 1
ATOM 2686 N N . GLY A 1 354 ? -18.655 -1.904 -11.515 1.00 54.19 354 GLY A N 1
ATOM 2687 C CA . GLY A 1 354 ? -18.581 -3.221 -12.127 1.00 54.19 354 GLY A CA 1
ATOM 2688 C C . GLY A 1 354 ? -17.946 -3.129 -13.504 1.00 54.19 354 GLY A C 1
ATOM 2689 O O . GLY A 1 354 ? -18.114 -2.142 -14.211 1.00 54.19 354 GLY A O 1
ATOM 2690 N N . ILE A 1 355 ? -17.210 -4.168 -13.885 1.00 62.84 355 ILE A N 1
ATOM 2691 C CA . ILE A 1 355 ? -16.553 -4.255 -15.189 1.00 62.84 355 ILE A CA 1
ATOM 2692 C C . ILE A 1 355 ? -17.365 -5.228 -16.043 1.00 62.84 355 ILE A C 1
ATOM 2694 O O . ILE A 1 355 ? -17.498 -6.403 -15.692 1.00 62.84 355 ILE A O 1
ATOM 2698 N N . LEU A 1 356 ? -17.924 -4.757 -17.162 1.00 66.12 356 LEU A N 1
ATOM 2699 C CA . LEU A 1 356 ? -18.501 -5.660 -18.160 1.00 66.12 356 LEU A CA 1
ATOM 2700 C C . LEU A 1 356 ? -17.370 -6.386 -18.880 1.00 66.12 356 LEU A C 1
ATOM 2702 O O . LEU A 1 356 ? -16.394 -5.757 -19.281 1.00 66.12 356 LEU A O 1
ATOM 2706 N N . GLY A 1 357 ? -17.532 -7.687 -19.135 1.00 67.31 357 GLY A N 1
ATOM 2707 C CA . GLY A 1 357 ? -16.564 -8.447 -19.935 1.00 67.31 357 GLY A CA 1
ATOM 2708 C C . GLY A 1 357 ? -16.312 -7.824 -21.316 1.00 67.31 357 GLY A C 1
ATOM 2709 O O . GLY A 1 357 ? -15.192 -7.873 -21.812 1.00 67.31 357 GLY A O 1
ATOM 2710 N N . THR A 1 358 ? -17.316 -7.153 -21.893 1.00 69.25 358 THR A N 1
ATOM 2711 C CA . THR A 1 358 ? -17.217 -6.416 -23.166 1.00 69.25 358 THR A CA 1
ATOM 2712 C C . THR A 1 358 ? -16.341 -5.166 -23.105 1.00 69.25 358 THR A C 1
ATOM 2714 O O . THR A 1 358 ? -15.927 -4.683 -24.152 1.00 69.25 358 THR A O 1
ATOM 2717 N N . ASN A 1 359 ? -16.062 -4.643 -21.909 1.00 70.25 359 ASN A N 1
ATOM 2718 C CA . ASN A 1 359 ? -15.267 -3.429 -21.709 1.00 70.25 359 ASN A CA 1
ATOM 2719 C C . ASN A 1 359 ? -13.816 -3.758 -21.334 1.00 70.25 359 ASN A C 1
ATOM 2721 O O . ASN A 1 359 ? -13.033 -2.852 -21.064 1.00 70.25 359 ASN A O 1
ATOM 2725 N N . THR A 1 360 ? -13.447 -5.041 -21.308 1.00 80.06 360 THR A N 1
ATOM 2726 C CA . THR A 1 360 ? -12.083 -5.487 -21.012 1.00 80.06 360 THR A CA 1
ATOM 2727 C C . THR A 1 360 ? -11.261 -5.678 -22.282 1.00 80.06 360 THR A C 1
ATOM 2729 O O . THR A 1 360 ? -11.808 -5.950 -23.349 1.00 80.06 360 THR A O 1
ATOM 2732 N N . GLN A 1 361 ? -9.941 -5.551 -22.162 1.00 84.56 361 GLN A N 1
ATOM 2733 C CA . GLN A 1 361 ? -8.995 -5.894 -23.225 1.00 84.56 361 GLN A CA 1
ATOM 2734 C C . GLN A 1 361 ? -8.159 -7.093 -22.792 1.00 84.56 361 GLN A C 1
ATOM 2736 O O . GLN A 1 361 ? -7.716 -7.159 -21.645 1.00 84.56 361 GLN A O 1
ATOM 2741 N N . THR A 1 362 ? -7.942 -8.042 -23.699 1.00 89.31 362 THR A N 1
ATOM 2742 C CA . THR A 1 362 ? -7.094 -9.213 -23.437 1.00 89.31 362 THR A CA 1
ATOM 2743 C C . THR A 1 362 ? -5.729 -9.007 -24.074 1.00 89.31 362 THR A C 1
ATOM 2745 O O . THR A 1 362 ? -5.654 -8.618 -25.235 1.00 89.31 362 THR A O 1
ATOM 2748 N N . TYR A 1 363 ? -4.675 -9.312 -23.323 1.00 89.62 363 TYR A N 1
ATOM 2749 C CA . TYR A 1 363 ? -3.296 -9.317 -23.802 1.00 89.62 363 TYR A CA 1
ATOM 2750 C C . TYR A 1 363 ? -2.732 -10.719 -23.693 1.00 89.62 363 TYR A C 1
ATOM 2752 O O . TYR A 1 363 ? -3.048 -11.451 -22.750 1.00 89.62 363 TYR A O 1
ATOM 2760 N N . THR A 1 364 ? -1.861 -11.065 -24.631 1.00 90.69 364 THR A N 1
ATOM 2761 C CA . THR A 1 364 ? -1.138 -12.337 -24.627 1.00 90.69 364 THR A CA 1
ATOM 2762 C C . THR A 1 364 ? 0.284 -12.097 -24.150 1.00 90.69 364 THR A C 1
ATOM 2764 O O . THR A 1 364 ? 0.933 -11.144 -24.577 1.00 90.69 364 THR A O 1
ATOM 2767 N N . THR A 1 365 ? 0.794 -12.952 -23.269 1.00 83.88 365 THR A N 1
ATOM 2768 C CA . THR A 1 365 ? 2.197 -12.865 -22.854 1.00 83.88 365 THR A CA 1
ATOM 2769 C C . THR A 1 365 ? 3.090 -13.599 -23.843 1.00 83.88 365 THR A C 1
ATOM 2771 O O . THR A 1 365 ? 2.878 -14.787 -24.097 1.00 83.88 365 THR A O 1
ATOM 2774 N N . SER A 1 366 ? 4.129 -12.929 -24.334 1.00 80.56 366 SER A N 1
ATOM 2775 C CA . SER A 1 366 ? 5.193 -13.535 -25.139 1.00 80.56 366 SER A CA 1
ATOM 2776 C C . SER A 1 366 ? 6.546 -13.194 -24.516 1.00 80.56 366 SER A C 1
ATOM 2778 O O . SER A 1 366 ? 7.018 -12.062 -24.596 1.00 80.56 366 SER A O 1
ATOM 2780 N N . GLY A 1 367 ? 7.157 -14.152 -23.814 1.00 74.69 367 GLY A N 1
ATOM 2781 C CA . GLY A 1 367 ? 8.355 -13.876 -23.016 1.00 74.69 367 GLY A CA 1
ATOM 2782 C C . GLY A 1 367 ? 8.072 -12.838 -21.923 1.00 74.69 367 GLY A C 1
ATOM 2783 O O . GLY A 1 367 ? 7.287 -13.110 -21.018 1.00 74.69 367 GLY A O 1
ATOM 2784 N N . LEU A 1 368 ? 8.711 -11.664 -22.004 1.00 70.75 368 LEU A N 1
ATOM 2785 C CA . LEU A 1 368 ? 8.495 -10.540 -21.073 1.00 70.75 368 LEU A CA 1
ATOM 2786 C C . LEU A 1 368 ? 7.532 -9.473 -21.617 1.00 70.75 368 LEU A C 1
ATOM 2788 O O . LEU A 1 368 ? 7.305 -8.463 -20.951 1.00 70.75 368 LEU A O 1
ATOM 2792 N N . GLN A 1 369 ? 6.979 -9.679 -22.814 1.00 75.19 369 GLN A N 1
ATOM 2793 C CA . GLN A 1 369 ? 6.101 -8.727 -23.486 1.00 75.19 369 GLN A CA 1
ATOM 2794 C C . GLN A 1 369 ? 4.626 -9.033 -23.214 1.00 75.19 369 GLN A C 1
ATOM 2796 O O . GLN A 1 369 ? 4.222 -10.197 -23.128 1.00 75.19 369 GLN A O 1
ATOM 2801 N N . LEU A 1 370 ? 3.826 -7.969 -23.125 1.00 81.50 370 LEU A N 1
ATOM 2802 C CA . LEU A 1 370 ? 2.368 -8.016 -23.172 1.00 81.50 370 LEU A CA 1
ATOM 2803 C C . LEU A 1 370 ? 1.930 -7.534 -24.550 1.00 81.50 370 LEU A C 1
ATOM 2805 O O . LEU A 1 370 ? 2.042 -6.349 -24.840 1.00 81.50 370 LEU A O 1
ATOM 2809 N N . LEU A 1 371 ? 1.455 -8.461 -25.376 1.00 85.38 371 LEU A N 1
ATOM 2810 C CA . LEU A 1 371 ? 1.016 -8.183 -26.737 1.00 85.38 371 LEU A CA 1
ATOM 2811 C C . LEU A 1 371 ? -0.476 -7.874 -26.743 1.00 85.38 371 LEU A C 1
ATOM 2813 O O . LEU A 1 371 ? -1.262 -8.617 -26.141 1.00 85.38 371 LEU A O 1
ATOM 2817 N N . ASP A 1 372 ? -0.868 -6.794 -27.415 1.00 85.94 372 ASP A N 1
ATOM 2818 C CA . ASP A 1 372 ? -2.283 -6.468 -27.596 1.00 85.94 372 ASP A CA 1
ATOM 2819 C C . ASP A 1 372 ? -2.964 -7.393 -28.629 1.00 85.94 372 ASP A C 1
ATOM 2821 O O . ASP A 1 372 ? -2.380 -8.359 -29.128 1.00 85.94 372 ASP A O 1
ATOM 2825 N N . ALA A 1 373 ? -4.232 -7.128 -28.957 1.00 81.88 373 ALA A N 1
ATOM 2826 C CA . ALA A 1 373 ? -4.995 -7.941 -29.910 1.00 81.88 373 ALA A CA 1
ATOM 2827 C C . ALA A 1 373 ? -4.407 -7.964 -31.338 1.00 81.88 373 ALA A C 1
ATOM 2829 O O . ALA A 1 373 ? -4.841 -8.775 -32.157 1.00 81.88 373 ALA A O 1
ATOM 2830 N N . THR A 1 374 ? -3.459 -7.075 -31.650 1.00 84.31 374 THR A N 1
ATOM 2831 C CA . THR A 1 374 ? -2.735 -7.037 -32.926 1.00 84.31 374 THR A CA 1
ATOM 2832 C C . THR A 1 374 ? -1.379 -7.747 -32.875 1.00 84.31 374 THR A C 1
ATOM 2834 O O . THR A 1 374 ? -0.651 -7.723 -33.864 1.00 84.31 374 THR A O 1
ATOM 2837 N N . GLU A 1 375 ? -1.082 -8.435 -31.766 1.00 78.62 375 GLU A N 1
ATOM 2838 C CA . GLU A 1 375 ? 0.167 -9.168 -31.509 1.00 78.62 375 GLU A CA 1
ATOM 2839 C C . GLU A 1 375 ? 1.421 -8.273 -31.488 1.00 78.62 375 GLU A C 1
ATOM 2841 O O . GLU A 1 375 ? 2.526 -8.735 -31.782 1.00 78.62 375 GLU A O 1
ATOM 2846 N N . THR A 1 376 ? 1.249 -6.998 -31.124 1.00 65.25 376 THR A N 1
ATOM 2847 C CA . THR A 1 376 ? 2.325 -5.995 -31.020 1.00 65.25 376 THR A CA 1
ATOM 2848 C C . THR A 1 376 ? 2.571 -5.512 -29.608 1.00 65.25 376 THR A C 1
ATOM 2850 O O . THR A 1 376 ? 1.590 -5.466 -28.825 1.00 65.25 376 THR A O 1
#

Organism: NCBI:txid408172

Radius of gyration: 31.43 Å; chains: 1; bounding box: 92×66×64 Å

Sequence (376 aa):
IDFTNPDPETGAPQLIPYTPTSEDGIATTEQCFSLAIEDAQRSVHRYGVYNQNGSRLDLGQGGFPMSAEVTDGDGETVNIHAYADYWGVWFSETHASLVKLVGDEPATVFTKEHFGGEEDVVQPTYTIAQGNAKIEKVTKTFVALNELDGLTMGMYVEGASPWWGAKYQTLGFPNENAEFQGSYTASTGVWSFDKKLTFNPNYTETDITPITFSNATWISTMTRTELGNPDDPNDDWTENRSLWAWSPDTGKGYDIRANAMQNPTDGTQANGIIVNNNETVLPAQFPASVVCVEQCPTAALLNATIAAAVAGAPGSTVASPYAATNWPILTGANDAPGCAETMEGCNAGRWYQGILGTNTQTYTTSGLQLLDATET

Secondary structure (DSSP, 8-state):
-EEEEE-TTT-SEEPPP----GGGT---S-------TTT----------B-TTSSBP--SS--EEEEEEEE-TTS-EEEEEEEEETTEEEE-GGGTTTPPPTTSSSPPEEEEPPPTT---SS--EEE-----PPPEEEEEEEE-GGGGBT-EEEEEEETT-TTTHHHHHHTT--SSEEEEEEEEETTTTEEEEEEEEE-SSS-EEEEEEEEEEEHHHHHHHSEEEE---TT-TTS-EEEE--EEEEETTTTEEEEE-HHHHHSTT--STTTSEEEEEEEEPPGGG--SEEEE-SS-B-HHHHHHHHHHHHHSPTT-----SB-GGG-SS---GGGSTT--TTSTTTTTTSS-----GGG-EEEEEETTEEE-TT--